Protein 1COZ (pdb70)

Foldseek 3Di:
DAEEEEEEACFVPDVQNVVQLVVRLVVGPAYEYAHEAQQQCVVVVNHGPDHPVVSLVVQVPRPSHHYYHYDYDDPCVLVVCVVVVHAEYEYACVCPPVVCVCVVRHHYYHHHTDPDDDDVVVVVVD/DAEEEEEEACFVPDVQNVVQLVVRLVVGPAYEYAHEAQQQCVVVVHHGPDHPVVSLVVQVVRPSHHYYHYDYDDPCVLVCCVVVVHAEYEYACVCPPVPVVCVVRHHYYHHHTDPDDDDVVVVVVD

Solvent-accessible surface area: 12588 Å² total; per-residue (Å²): 153,85,29,0,0,2,15,23,33,15,8,5,10,8,47,10,31,2,78,26,0,60,41,0,44,135,52,21,94,55,0,0,0,0,0,0,14,59,123,3,4,135,131,64,165,114,166,6,37,6,46,31,112,47,4,52,58,8,1,74,8,0,96,56,3,62,57,11,18,48,9,125,65,133,160,29,7,83,96,14,7,96,90,40,109,7,55,2,0,0,10,13,64,84,72,116,39,122,11,53,115,0,115,121,58,16,94,19,44,34,22,76,133,34,159,52,16,28,27,71,76,0,59,144,104,58,154,87,28,0,0,2,15,24,31,15,9,5,10,8,46,10,30,1,78,27,0,59,42,0,43,139,53,20,90,55,0,0,0,0,0,0,14,63,124,1,3,132,129,64,166,112,167,7,37,8,45,30,112,47,2,51,57,8,1,76,10,0,94,55,3,60,58,11,18,49,9,124,65,139,157,29,8,84,97,13,6,94,88,38,109,7,58,2,0,0,11,14,62,89,75,120,36,125,13,58,112,0,113,122,55,16,95,18,44,38,22,79,136,36,159,51,14,28,28,72,75,0,60,143,103,58

Secondary structure (DSSP, 8-state):
--EEEEEE---S--HHHHHHHHHHHTTSSEEEEEEE-HHHHHHHT---SS-HHHHHHHHTTBTT--EEEEE--STTHHHHHHHTT-SEEEEEGGGTTTTGGGTTTSEEEEEPPPTT--HHHHHHT-/--EEEEEE---S--HHHHHHHHHHHTTSSEEEEEEE-HHHHHHTT---SS-HHHH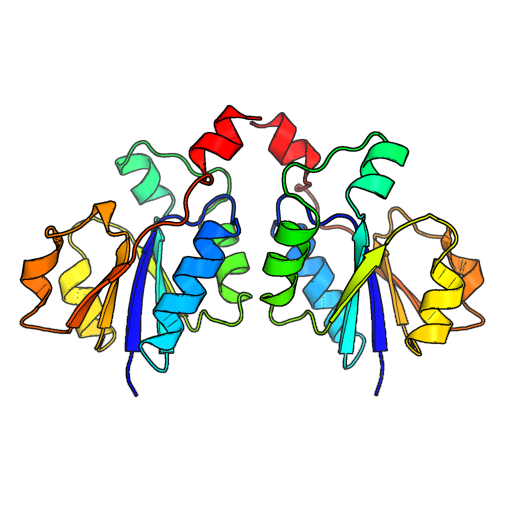HHHHTTBTT--EEEEE--STTHHHHHHHTT-SEEEEEGGGTTTTGGGTTTSEEEEEPPPTT--HHHHHHT-

B-factor: mean 25.03, std 13.38, range [3.7, 84.48]

Structure (mmCIF, N/CA/C/O backbone):
data_1COZ
#
_entry.id   1COZ
#
_cell.length_a   44.500
_cell.length_b   61.400
_cell.length_c   56.400
_cell.angle_alpha   90.00
_cell.angle_beta   113.10
_cell.angle_gamma   90.00
#
_symmetry.space_group_name_H-M   'P 1 21 1'
#
loop_
_entity.id
_entity.type
_entity.pdbx_description
1 polymer 'PROTEIN (GLYCEROL-3-PHOSPHATE CYTIDYLYLTRANSFERASE)'
2 non-polymer "CYTIDINE-5'-TRIPHOSPHATE"
3 water water
#
loop_
_atom_site.group_PDB
_atom_site.id
_atom_site.type_symbol
_atom_site.label_atom_id
_atom_site.label_alt_id
_atom_site.label_comp_id
_atom_site.label_asym_id
_atom_site.label_entity_id
_atom_site.label_seq_id
_atom_site.pdbx_PDB_ins_code
_atom_site.Cartn_x
_atom_site.Cartn_y
_atom_site.Cartn_z
_atom_site.occupancy
_atom_site.B_iso_or_equiv
_atom_site.auth_seq_id
_atom_site.auth_comp_id
_atom_site.auth_asym_id
_atom_site.auth_atom_id
_atom_site.pdbx_PDB_model_num
ATOM 1 N N . MET A 1 1 ? 45.197 20.477 -9.719 1.00 28.92 1 MET A N 1
ATOM 2 C CA . MET A 1 1 ? 44.030 20.637 -10.623 1.00 29.72 1 MET A CA 1
ATOM 3 C C . MET A 1 1 ? 42.772 21.038 -9.840 1.00 27.28 1 MET A C 1
ATOM 4 O O . MET A 1 1 ? 42.332 20.324 -8.950 1.00 25.51 1 MET A O 1
ATOM 9 N N . LYS A 1 2 ? 42.185 22.171 -10.207 1.00 21.25 2 LYS A N 1
ATOM 10 C CA . LYS A 1 2 ? 40.985 22.673 -9.550 1.00 16.73 2 LYS A CA 1
ATOM 11 C C . LYS A 1 2 ? 39.713 22.087 -10.214 1.00 19.36 2 LYS A C 1
ATOM 12 O O . LYS A 1 2 ? 39.345 22.468 -11.330 1.00 17.00 2 LYS A O 1
ATOM 18 N N . LYS A 1 3 ? 39.088 21.123 -9.536 1.00 15.47 3 LYS A N 1
ATOM 19 C CA . LYS A 1 3 ? 37.896 20.480 -10.042 1.00 12.35 3 LYS A CA 1
ATOM 20 C C . LYS A 1 3 ? 36.597 21.152 -9.614 1.00 16.32 3 LYS A C 1
ATOM 21 O O . LYS A 1 3 ? 36.446 21.595 -8.477 1.00 16.87 3 LYS A O 1
ATOM 27 N N . VAL A 1 4 ? 35.669 21.247 -10.557 1.00 17.24 4 VAL A N 1
ATOM 28 C CA . VAL A 1 4 ? 34.370 21.887 -10.347 1.00 14.52 4 VAL A CA 1
ATOM 29 C C . VAL A 1 4 ? 33.253 20.873 -10.579 1.00 13.67 4 VAL A C 1
ATOM 30 O O . VAL A 1 4 ? 33.412 19.959 -11.374 1.00 18.27 4 VAL A O 1
ATOM 34 N N . ILE A 1 5 ? 32.147 20.990 -9.855 1.00 15.93 5 ILE A N 1
ATOM 35 C CA . ILE A 1 5 ? 31.009 20.078 -10.074 1.00 13.99 5 ILE A CA 1
ATOM 36 C C . ILE A 1 5 ? 29.731 20.908 -10.088 1.00 12.42 5 ILE A C 1
ATOM 37 O O . ILE A 1 5 ? 29.694 22.002 -9.515 1.00 12.83 5 ILE A O 1
ATOM 42 N N . THR A 1 6 ? 28.725 20.426 -10.813 1.00 13.43 6 THR A N 1
ATOM 43 C CA . THR A 1 6 ? 27.432 21.093 -10.897 1.00 10.02 6 THR A CA 1
ATOM 44 C C . THR A 1 6 ? 26.404 19.992 -11.188 1.00 12.48 6 THR A C 1
ATOM 45 O O . THR A 1 6 ? 26.767 18.905 -11.661 1.00 10.32 6 THR A O 1
ATOM 49 N N . TYR A 1 7 ? 25.164 20.204 -10.747 1.00 11.09 7 TYR A N 1
ATOM 50 C CA . TYR A 1 7 ? 24.103 19.219 -10.926 1.00 12.71 7 TYR A CA 1
ATOM 51 C C . TYR A 1 7 ? 22.923 19.778 -11.704 1.00 7.36 7 TYR A C 1
ATOM 52 O O . TYR A 1 7 ? 22.597 20.953 -11.591 1.00 11.15 7 TYR A O 1
ATOM 61 N N . GLY 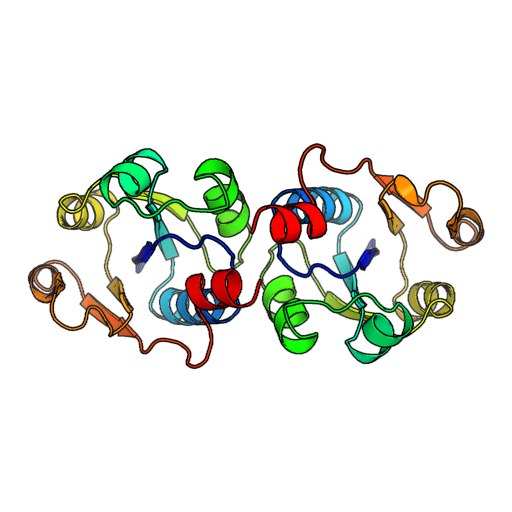A 1 8 ? 22.255 18.915 -12.455 1.00 10.96 8 GLY A N 1
ATOM 62 C CA . GLY A 1 8 ? 21.115 19.364 -13.226 1.00 12.11 8 GLY A CA 1
ATOM 63 C C . GLY A 1 8 ? 20.544 18.266 -14.086 1.00 12.11 8 GLY A C 1
ATOM 64 O O . GLY A 1 8 ? 21.022 17.139 -14.071 1.00 11.11 8 GLY A O 1
ATOM 65 N N . THR A 1 9 ? 19.534 18.608 -14.873 1.00 16.77 9 THR A N 1
ATOM 66 C CA . THR A 1 9 ? 18.895 17.628 -15.759 1.00 14.61 9 THR A CA 1
ATOM 67 C C . THR A 1 9 ? 19.387 17.791 -17.196 1.00 8.11 9 THR A C 1
ATOM 68 O O . THR A 1 9 ? 19.640 16.805 -17.878 1.00 10.61 9 THR A O 1
ATOM 72 N N . PHE A 1 10 ? 19.534 19.042 -17.624 1.00 7.30 10 PHE A N 1
ATOM 73 C CA . PHE A 1 10 ? 20.015 19.363 -18.967 1.00 18.14 10 PHE A CA 1
ATOM 74 C C . PHE A 1 10 ? 19.250 18.559 -20.014 1.00 18.62 10 PHE A C 1
ATOM 75 O O . PHE A 1 10 ? 19.832 17.847 -20.813 1.00 19.85 10 PHE A O 1
ATOM 83 N N . ASP A 1 11 ? 17.933 18.675 -19.995 1.00 18.35 11 ASP A N 1
ATOM 84 C CA . ASP A 1 11 ? 17.093 17.927 -20.926 1.00 21.52 11 ASP A CA 1
ATOM 85 C C . ASP A 1 11 ? 17.021 18.453 -22.367 1.00 21.92 11 ASP A C 1
ATOM 86 O O . ASP A 1 11 ? 17.296 17.713 -23.295 1.00 30.91 11 ASP A O 1
ATOM 91 N N . LEU A 1 12 ? 16.498 19.653 -22.570 1.00 21.74 12 LEU A N 1
ATOM 92 C CA . LEU A 1 12 ? 16.431 20.200 -23.919 1.00 24.86 12 LEU A CA 1
ATOM 93 C C . LEU A 1 12 ? 17.466 21.315 -23.885 1.00 24.75 12 LEU A C 1
ATOM 94 O O . LEU A 1 12 ? 17.151 22.459 -23.568 1.00 24.62 12 LEU A O 1
ATOM 99 N N . LEU A 1 13 ? 18.718 20.932 -24.126 1.00 27.50 13 LEU A N 1
ATOM 100 C CA . LEU A 1 13 ? 19.870 21.835 -24.084 1.00 29.66 13 LEU A CA 1
ATOM 101 C C . LEU A 1 13 ? 19.626 23.174 -24.771 1.00 29.79 13 LEU A C 1
ATOM 102 O O . LEU A 1 13 ? 19.267 23.239 -25.944 1.00 34.98 13 LEU A O 1
ATOM 107 N N . HIS A 1 14 ? 19.764 24.249 -24.003 1.00 26.22 14 HIS A N 1
ATOM 108 C CA . HIS A 1 14 ? 19.556 25.600 -24.519 1.00 21.99 14 HIS A CA 1
ATOM 109 C C . HIS A 1 14 ? 20.709 26.511 -24.098 1.00 18.75 14 HIS A C 1
ATOM 110 O O . HIS A 1 14 ? 21.566 26.107 -23.329 1.00 19.75 14 HIS A O 1
ATOM 117 N N . TRP A 1 15 ? 20.714 27.738 -24.598 1.00 20.84 15 TRP A N 1
ATOM 118 C CA . TRP A 1 15 ? 21.752 28.716 -24.295 1.00 26.43 15 TRP A CA 1
ATOM 119 C C . TRP A 1 15 ? 21.922 29.066 -22.809 1.00 27.04 15 TRP A C 1
ATOM 120 O O . TRP A 1 15 ? 22.984 29.556 -22.417 1.00 26.79 15 TRP A O 1
ATOM 131 N N . GLY A 1 16 ? 20.878 28.872 -21.999 1.00 24.59 16 GLY A N 1
ATOM 132 C CA . GLY A 1 16 ? 20.998 29.149 -20.573 1.00 15.20 16 GLY A CA 1
ATOM 133 C C . GLY A 1 16 ? 21.901 28.088 -19.959 1.00 15.28 16 GLY A C 1
ATOM 134 O O . GLY A 1 16 ? 22.717 28.373 -19.094 1.00 16.53 16 GLY A O 1
ATOM 135 N N . HIS A 1 17 ? 21.715 26.839 -20.376 1.00 14.02 17 HIS A N 1
ATOM 136 C CA . HIS A 1 17 ? 22.536 25.741 -19.898 1.00 14.40 17 HIS A CA 1
ATOM 137 C C . HIS A 1 17 ? 23.986 25.986 -20.300 1.00 18.94 17 HIS A C 1
ATOM 138 O O . HIS A 1 17 ? 24.884 25.707 -19.521 1.00 17.95 17 HIS A O 1
ATOM 145 N N . ILE A 1 18 ? 24.199 26.444 -21.542 1.00 19.34 18 ILE A N 1
ATOM 146 C CA . ILE A 1 18 ? 25.540 26.699 -22.092 1.00 19.57 18 ILE A CA 1
ATOM 147 C C . ILE A 1 18 ? 26.290 27.760 -21.301 1.00 19.97 18 ILE A C 1
ATOM 148 O O . ILE A 1 18 ? 27.465 27.582 -20.970 1.00 17.29 18 ILE A O 1
ATOM 153 N N . LYS A 1 19 ? 25.600 28.850 -20.990 1.00 16.37 19 LYS A N 1
ATOM 154 C CA . LYS A 1 19 ? 26.189 29.932 -20.214 1.00 20.95 19 LYS A CA 1
ATOM 155 C C . LYS A 1 19 ? 26.543 29.498 -18.791 1.00 20.26 19 LYS A C 1
ATOM 156 O O . LYS A 1 19 ? 27.482 30.029 -18.186 1.00 20.52 19 LYS A O 1
ATOM 162 N N . LEU A 1 20 ? 25.774 28.561 -18.248 1.00 19.57 20 LEU A N 1
ATOM 163 C CA . LEU A 1 20 ? 26.040 28.065 -16.915 1.00 16.51 20 LEU A CA 1
ATOM 164 C C . LEU A 1 20 ? 27.318 27.250 -17.004 1.00 13.86 20 LEU A C 1
ATOM 165 O O . LEU A 1 20 ? 28.228 27.452 -16.204 1.00 17.54 20 LEU A O 1
ATOM 170 N N . LEU A 1 21 ? 27.370 26.327 -17.968 1.00 10.31 21 LEU A N 1
ATOM 171 C CA . LEU A 1 21 ? 28.543 25.469 -18.163 1.00 17.10 21 LEU A CA 1
ATOM 172 C C . LEU A 1 21 ? 29.813 26.266 -18.458 1.00 16.19 21 LEU A C 1
ATOM 173 O O . LEU A 1 21 ? 30.914 25.873 -18.066 1.00 18.18 21 LEU A O 1
ATOM 178 N N . GLU A 1 22 ? 29.650 27.361 -19.182 1.00 13.96 22 GLU A N 1
ATOM 179 C CA . GLU A 1 22 ? 30.759 28.217 -19.522 1.00 18.07 22 GLU A CA 1
ATOM 180 C C . GLU A 1 22 ? 31.324 28.860 -18.249 1.00 22.23 22 GLU A C 1
ATOM 181 O O . GLU A 1 22 ? 32.527 28.816 -17.989 1.00 20.38 22 GLU A O 1
ATOM 187 N N . ARG A 1 23 ? 30.447 29.467 -17.464 1.00 17.26 23 ARG A N 1
ATOM 188 C CA . ARG A 1 23 ? 30.868 30.110 -16.238 1.00 18.01 23 ARG A CA 1
ATOM 189 C C . ARG A 1 23 ? 31.381 29.134 -15.187 1.00 17.02 23 ARG A C 1
ATOM 190 O O . ARG A 1 23 ? 32.303 29.448 -14.444 1.00 21.54 23 ARG A O 1
ATOM 198 N N . ALA A 1 24 ? 30.784 27.952 -15.106 1.00 15.52 24 ALA A N 1
ATOM 199 C CA . ALA A 1 24 ? 31.252 26.960 -14.135 1.00 16.35 24 ALA A CA 1
ATOM 200 C C . ALA A 1 24 ? 32.685 26.520 -14.472 1.00 21.57 24 ALA A C 1
ATOM 201 O O . ALA A 1 24 ? 33.543 26.407 -13.585 1.00 17.21 24 ALA A O 1
ATOM 203 N N . LYS A 1 25 ? 32.920 26.222 -15.747 1.00 19.94 25 LYS A N 1
ATOM 204 C CA . LYS A 1 25 ? 34.231 25.792 -16.185 1.00 19.23 25 LYS A CA 1
ATOM 205 C C . LYS A 1 25 ? 35.283 26.845 -15.890 1.00 22.51 25 LYS A C 1
ATOM 206 O O . LYS A 1 25 ? 36.372 26.499 -15.454 1.00 26.15 25 LYS A O 1
ATOM 212 N N . GLN A 1 26 ? 34.955 28.122 -16.052 1.00 22.34 26 GLN A N 1
ATOM 213 C CA . GLN A 1 26 ? 35.946 29.159 -15.796 1.00 26.70 26 GLN A CA 1
ATOM 214 C C . GLN A 1 26 ? 36.331 29.331 -14.329 1.00 24.93 26 GLN A C 1
ATOM 215 O O . GLN A 1 26 ? 37.178 30.154 -13.996 1.00 23.51 26 GLN A O 1
ATOM 221 N N . LEU A 1 27 ? 35.743 28.524 -13.456 1.00 22.73 27 LEU A N 1
ATOM 222 C CA . LEU A 1 27 ? 36.051 28.575 -12.031 1.00 20.56 27 LEU A CA 1
ATOM 223 C C . LEU A 1 27 ? 37.085 27.494 -11.665 1.00 19.48 27 LEU A C 1
ATOM 224 O O . LEU A 1 27 ? 37.513 27.387 -10.513 1.00 23.61 27 LEU A O 1
ATOM 229 N N . GLY A 1 28 ? 37.487 26.692 -12.644 1.00 17.81 28 GLY A N 1
ATOM 230 C CA . GLY A 1 28 ? 38.456 25.645 -12.381 1.00 16.03 28 GLY A CA 1
ATOM 231 C C . GLY A 1 28 ? 39.171 25.174 -13.634 1.00 14.80 28 GLY A C 1
ATOM 232 O O . GLY A 1 28 ? 39.229 25.882 -14.640 1.00 18.49 28 GLY A O 1
ATOM 233 N N . ASP A 1 29 ? 39.712 23.967 -13.573 1.00 15.75 29 ASP A N 1
ATOM 234 C CA . ASP A 1 29 ? 40.442 23.389 -14.692 1.00 18.44 29 ASP A CA 1
ATOM 235 C C . ASP A 1 29 ? 39.724 22.197 -15.259 1.00 17.97 29 ASP A C 1
ATOM 236 O O . ASP A 1 29 ? 40.014 21.752 -16.367 1.00 18.71 29 ASP A O 1
ATOM 241 N N . TYR A 1 30 ? 38.790 21.668 -14.491 1.00 15.86 30 TYR A N 1
ATOM 242 C CA . TYR A 1 30 ? 38.096 20.475 -14.899 1.00 15.39 30 TYR A CA 1
ATOM 243 C C . TYR A 1 30 ? 36.654 20.547 -14.367 1.00 18.83 30 TYR A C 1
ATOM 244 O O . TYR A 1 30 ? 36.451 20.802 -13.187 1.00 18.07 30 TYR A O 1
ATOM 253 N N . LEU A 1 31 ? 35.674 20.333 -15.247 1.00 15.14 31 LEU A N 1
ATOM 254 C CA . LEU A 1 31 ? 34.250 20.390 -14.893 1.00 12.16 31 LEU A CA 1
ATOM 255 C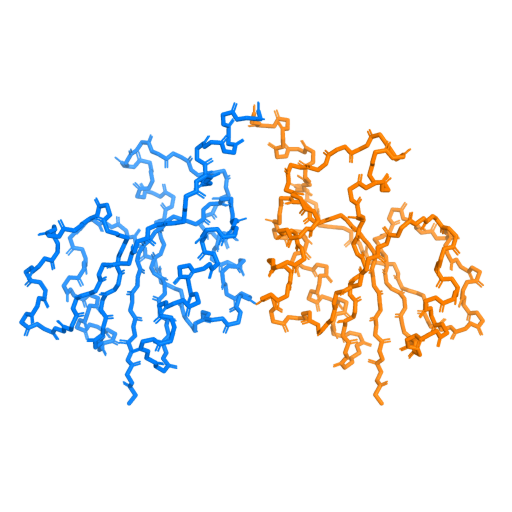 C . LEU A 1 31 ? 33.544 19.045 -15.006 1.00 11.94 31 LEU A C 1
ATOM 256 O O . LEU A 1 31 ? 33.572 18.407 -16.056 1.00 12.72 31 LEU A O 1
ATOM 261 N N . VAL A 1 32 ? 32.967 18.595 -13.896 1.00 9.22 32 VAL A N 1
ATOM 262 C CA . VAL A 1 32 ? 32.218 17.348 -13.833 1.00 9.61 32 VAL A CA 1
ATOM 263 C C . VAL A 1 32 ? 30.748 17.764 -13.718 1.00 13.28 32 VAL A C 1
ATOM 264 O O . VAL A 1 32 ? 30.423 18.672 -12.951 1.00 10.84 32 VAL A O 1
ATOM 268 N N . VAL A 1 33 ? 29.880 17.168 -14.538 1.00 15.43 33 VAL A N 1
ATOM 269 C CA . VAL A 1 33 ? 28.450 17.473 -14.493 1.00 13.12 33 VAL A CA 1
ATOM 270 C C . VAL A 1 33 ? 27.697 16.225 -14.072 1.00 10.72 33 VAL A C 1
ATOM 271 O O . VAL A 1 33 ? 27.822 15.173 -14.692 1.00 11.65 33 VAL A O 1
ATOM 275 N N . ALA A 1 34 ? 26.990 16.316 -12.957 1.00 13.51 34 ALA A N 1
ATOM 276 C CA . ALA A 1 34 ? 26.209 15.187 -12.481 1.00 12.87 34 ALA A CA 1
ATOM 277 C C . ALA A 1 34 ? 24.772 15.426 -12.979 1.00 10.80 34 ALA A C 1
ATOM 278 O O . ALA A 1 34 ? 24.191 16.467 -12.717 1.00 10.25 34 ALA A O 1
ATOM 280 N N . ILE A 1 35 ? 24.243 14.516 -13.791 1.00 14.69 35 ILE A N 1
ATOM 281 C CA . ILE A 1 35 ? 22.885 14.691 -14.308 1.00 15.72 35 ILE A CA 1
ATOM 282 C C . ILE A 1 35 ? 21.901 13.623 -13.820 1.00 14.54 35 ILE A C 1
ATOM 283 O O . ILE A 1 35 ? 22.237 12.444 -13.699 1.00 12.03 35 ILE A O 1
ATOM 288 N N . SER A 1 36 ? 20.674 14.049 -13.545 1.00 18.00 36 SER A N 1
ATOM 289 C CA . SER A 1 36 ? 19.626 13.145 -13.073 1.00 15.08 36 SER A CA 1
ATOM 290 C C . SER A 1 36 ? 19.414 11.957 -13.981 1.00 11.03 36 SER A C 1
ATOM 291 O O . SER A 1 36 ? 19.285 12.101 -15.201 1.00 13.28 36 SER A O 1
ATOM 294 N N . THR A 1 37 ? 19.403 10.779 -13.373 1.00 11.78 37 THR A N 1
ATOM 295 C CA . THR A 1 37 ? 19.144 9.550 -14.083 1.00 11.95 37 THR A CA 1
ATOM 296 C C . THR A 1 37 ? 17.627 9.519 -14.326 1.00 17.54 37 THR A C 1
ATOM 297 O O . THR A 1 37 ? 16.876 10.316 -13.764 1.00 13.55 37 THR A O 1
ATOM 301 N N . ASP A 1 38 ? 17.175 8.624 -15.190 1.00 21.16 38 ASP A N 1
ATOM 302 C CA . ASP A 1 38 ? 15.747 8.541 -15.445 1.00 23.44 38 ASP A CA 1
ATOM 303 C C . ASP A 1 38 ? 15.010 8.021 -14.208 1.00 20.49 38 ASP A C 1
ATOM 304 O O . ASP A 1 38 ? 13.875 8.404 -13.966 1.00 31.42 38 ASP A O 1
ATOM 309 N N . GLU A 1 39 ? 15.656 7.163 -13.421 1.00 18.76 39 GLU A N 1
ATOM 310 C CA . GLU A 1 39 ? 15.045 6.629 -12.201 1.00 15.58 39 GLU A CA 1
ATOM 311 C C . GLU A 1 39 ? 14.827 7.737 -11.184 1.00 15.04 39 GLU A C 1
ATOM 312 O O . GLU A 1 39 ? 13.786 7.809 -10.548 1.00 15.95 39 GLU A O 1
ATOM 318 N N . PHE A 1 40 ? 15.811 8.619 -11.056 1.00 15.93 40 PHE A N 1
ATOM 319 C CA . PHE A 1 40 ? 15.727 9.713 -10.111 1.00 13.29 40 PHE A CA 1
ATOM 320 C C . PHE A 1 40 ? 14.641 10.647 -10.582 1.00 16.84 40 PHE A C 1
ATOM 321 O O . PHE A 1 40 ? 13.890 11.186 -9.778 1.00 14.40 40 PHE A O 1
ATOM 329 N N . ASN A 1 41 ? 14.585 10.876 -11.886 1.00 16.92 41 ASN A N 1
ATOM 330 C CA . ASN A 1 41 ? 13.531 11.727 -12.458 1.00 20.44 41 ASN A CA 1
ATOM 331 C C . ASN A 1 41 ? 12.133 11.149 -12.170 1.00 16.62 41 ASN A C 1
ATOM 332 O O . ASN A 1 41 ? 11.175 11.887 -11.956 1.00 22.54 41 ASN A O 1
ATOM 337 N N . LEU A 1 42 ? 11.996 9.835 -12.228 1.00 17.27 42 LEU A N 1
ATOM 338 C CA . LEU A 1 42 ? 10.698 9.240 -11.938 1.00 23.86 42 LEU A CA 1
ATOM 339 C C . LEU A 1 42 ? 10.376 9.568 -10.479 1.00 26.81 42 LEU A C 1
ATOM 340 O O . LEU A 1 42 ? 9.237 9.907 -10.154 1.00 25.05 42 LEU A O 1
ATOM 345 N N . GLN A 1 43 ? 11.381 9.437 -9.608 1.00 26.87 43 GLN A N 1
ATOM 346 C CA . GLN A 1 43 ? 11.228 9.732 -8.186 1.00 26.85 43 GLN A CA 1
ATOM 347 C C . GLN A 1 43 ? 10.863 11.187 -7.951 1.00 25.37 43 GLN A C 1
ATOM 348 O O . GLN A 1 43 ? 10.127 11.492 -7.026 1.00 26.43 43 GLN A O 1
ATOM 354 N N . LYS A 1 44 ? 11.368 12.079 -8.794 1.00 19.16 44 LYS A N 1
ATOM 355 C CA . LYS A 1 44 ? 11.054 13.495 -8.671 1.00 19.18 44 LYS A CA 1
ATOM 356 C C . LYS A 1 44 ? 9.766 13.847 -9.439 1.00 18.52 44 LYS A C 1
ATOM 357 O O . LYS A 1 44 ? 9.301 14.977 -9.360 1.00 18.74 44 LYS A O 1
ATOM 363 N N . GLN A 1 45 ? 9.192 12.867 -10.148 1.00 24.92 45 GLN A N 1
ATOM 364 C CA . GLN A 1 45 ? 7.987 13.050 -10.971 1.00 27.73 45 GLN A CA 1
ATOM 365 C C . GLN A 1 45 ? 8.164 14.172 -11.997 1.00 31.29 45 GLN A C 1
ATOM 366 O O . GLN A 1 45 ? 7.209 14.831 -12.413 1.00 32.23 45 GLN A O 1
ATOM 372 N N . LYS A 1 46 ? 9.402 14.267 -12.483 1.00 34.07 46 LYS A N 1
ATOM 373 C CA . LYS A 1 46 ? 9.848 15.267 -13.448 1.00 37.36 46 LYS A CA 1
ATOM 374 C C . LYS A 1 46 ? 10.488 14.490 -14.576 1.00 35.90 46 LYS A C 1
ATOM 375 O O . LYS A 1 46 ? 11.695 14.254 -14.571 1.00 39.61 46 LYS A O 1
ATOM 381 N N . LYS A 1 47 ? 9.671 14.100 -15.537 1.00 34.06 47 LYS A N 1
ATOM 382 C CA . LYS A 1 47 ? 10.133 13.327 -16.671 1.00 40.96 47 LYS A CA 1
ATOM 383 C C . LYS A 1 47 ? 10.825 14.181 -17.746 1.00 36.52 47 LYS A C 1
ATOM 384 O O . LYS A 1 47 ? 10.301 15.202 -18.191 1.00 38.31 47 LYS A O 1
ATOM 390 N N . ALA A 1 48 ? 12.016 13.739 -18.149 1.00 34.13 48 ALA A N 1
ATOM 391 C CA . ALA A 1 48 ? 12.825 14.416 -19.163 1.00 29.57 48 ALA A CA 1
ATOM 392 C C . ALA A 1 48 ? 12.464 13.917 -20.543 1.00 24.00 48 ALA A C 1
ATOM 393 O O . ALA A 1 48 ? 12.200 12.733 -20.729 1.00 25.71 48 ALA A O 1
ATOM 395 N N . TYR A 1 49 ? 12.477 14.805 -21.525 1.00 24.37 49 TYR A N 1
ATOM 396 C CA . 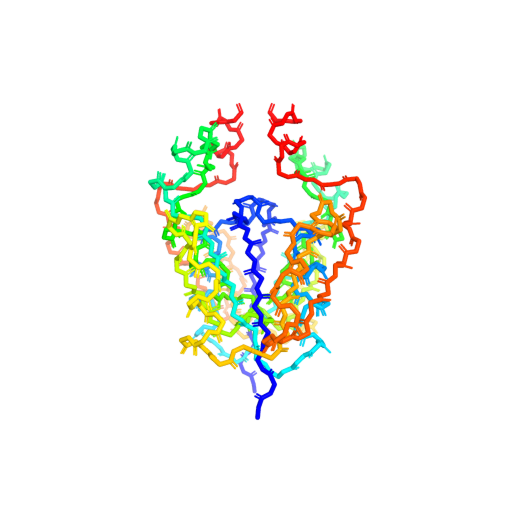TYR A 1 49 ? 12.160 14.362 -22.863 1.00 25.68 49 TYR A CA 1
ATOM 397 C C . TYR A 1 49 ? 13.237 13.375 -23.317 1.00 24.59 49 TYR A C 1
ATOM 398 O O . TYR A 1 49 ? 12.909 12.269 -23.738 1.00 21.79 49 TYR A O 1
ATOM 407 N N . HIS A 1 50 ? 14.514 13.749 -23.177 1.00 23.44 50 HIS A N 1
ATOM 408 C CA . HIS A 1 50 ? 15.620 12.868 -23.583 1.00 18.11 50 HIS A CA 1
ATOM 409 C C . HIS A 1 50 ? 16.061 11.970 -22.455 1.00 15.99 50 HIS A C 1
ATOM 410 O O . HIS A 1 50 ? 16.076 12.377 -21.298 1.00 20.11 50 HIS A O 1
ATOM 417 N N . SER A 1 51 ? 16.434 10.748 -22.797 1.00 13.95 51 SER A N 1
ATOM 418 C CA . SER A 1 51 ? 16.892 9.782 -21.817 1.00 16.49 51 SER A CA 1
ATOM 419 C C . SER A 1 51 ? 18.227 10.197 -21.204 1.00 16.07 51 SER A C 1
ATOM 420 O O . SER A 1 51 ? 18.892 11.117 -21.679 1.00 16.13 51 SER A O 1
ATOM 423 N N . TYR A 1 52 ? 18.577 9.547 -20.104 1.00 16.26 52 TYR A N 1
ATOM 424 C CA . TYR A 1 52 ? 19.829 9.818 -19.426 1.00 17.53 52 TYR A CA 1
ATOM 425 C C . TYR A 1 52 ? 20.982 9.562 -20.385 1.00 15.62 52 TYR A C 1
ATOM 426 O O . TYR A 1 52 ? 21.905 10.368 -20.461 1.00 18.05 52 TYR A O 1
ATOM 435 N N . GLU A 1 53 ? 20.926 8.449 -21.112 1.00 15.12 53 GLU A N 1
ATOM 436 C CA . GLU A 1 53 ? 21.979 8.123 -22.059 1.00 20.68 53 GLU A CA 1
ATOM 437 C C . GLU A 1 53 ? 22.157 9.174 -23.142 1.00 20.90 53 GLU A C 1
ATOM 438 O O . GLU A 1 53 ? 23.283 9.486 -23.527 1.00 22.73 53 GLU A O 1
ATOM 444 N N . HIS A 1 54 ? 21.063 9.738 -23.633 1.00 17.01 54 HIS A N 1
ATOM 445 C CA . HIS A 1 54 ? 21.185 10.755 -24.648 1.00 13.65 54 HIS A CA 1
ATOM 446 C C . HIS A 1 54 ? 21.543 12.114 -24.129 1.00 17.71 54 HIS A C 1
ATOM 447 O O . HIS A 1 54 ? 22.180 12.875 -24.842 1.00 20.36 54 HIS A O 1
ATOM 454 N N . ARG A 1 55 ? 21.137 12.425 -22.901 1.00 14.72 55 ARG A N 1
ATOM 455 C CA . ARG A 1 55 ? 21.477 13.706 -22.277 1.00 13.89 55 ARG A CA 1
ATOM 456 C C . ARG A 1 55 ? 22.986 13.742 -21.950 1.00 13.99 55 ARG A C 1
ATOM 457 O O . ARG A 1 55 ? 23.637 14.768 -22.087 1.00 14.68 55 ARG A O 1
ATOM 465 N N . LYS A 1 56 ? 23.519 12.605 -21.516 1.00 10.89 56 LYS A N 1
ATOM 466 C CA . LYS A 1 56 ? 24.926 12.453 -21.175 1.00 13.06 56 LYS A CA 1
ATOM 467 C C . LYS A 1 56 ? 25.773 12.554 -22.453 1.00 15.88 56 LYS A C 1
ATOM 468 O O . LYS A 1 56 ? 26.790 13.244 -22.490 1.00 19.41 56 LYS A O 1
ATOM 474 N N . LEU A 1 57 ? 25.357 11.811 -23.472 1.00 17.32 57 LEU A N 1
ATOM 475 C CA . LEU A 1 57 ? 26.002 11.779 -24.773 1.00 19.52 57 LEU A CA 1
ATOM 476 C C . LEU A 1 57 ? 26.169 13.195 -25.326 1.00 19.94 57 LEU A C 1
ATOM 477 O O . LEU A 1 57 ? 27.235 13.557 -25.815 1.00 19.15 57 LEU A O 1
ATOM 482 N N . ILE A 1 58 ? 25.101 13.980 -25.293 1.00 13.63 58 ILE A N 1
ATOM 483 C CA . ILE A 1 58 ? 25.153 15.344 -25.791 1.00 12.30 58 ILE A CA 1
ATOM 484 C C . ILE A 1 58 ? 26.010 16.222 -24.895 1.00 14.66 58 ILE A C 1
ATOM 485 O O . ILE A 1 58 ? 26.746 17.074 -25.388 1.00 15.26 58 ILE A O 1
ATOM 490 N N . LEU A 1 59 ? 25.935 16.028 -23.585 1.00 13.99 59 LEU A N 1
ATOM 491 C CA . LEU A 1 59 ? 26.745 16.861 -22.681 1.00 18.97 59 LEU A CA 1
ATOM 492 C C . LEU A 1 59 ? 28.251 16.609 -22.850 1.00 18.19 59 LEU A C 1
ATOM 493 O O . LEU A 1 59 ? 29.077 17.512 -22.692 1.00 16.00 59 LEU A O 1
ATOM 498 N N . GLU A 1 60 ? 28.599 15.372 -23.162 1.00 17.60 60 GLU A N 1
ATOM 499 C CA . GLU A 1 60 ? 29.987 15.024 -23.352 1.00 19.21 60 GLU A CA 1
ATOM 500 C C . GLU A 1 60 ? 30.632 15.660 -24.576 1.00 22.65 60 GLU A C 1
ATOM 501 O O . GLU A 1 60 ? 31.851 15.624 -24.694 1.00 24.75 60 GLU A O 1
ATOM 507 N N . THR A 1 61 ? 29.837 16.235 -25.481 1.00 19.63 61 THR A N 1
ATOM 508 C CA . THR A 1 61 ? 30.387 16.876 -26.679 1.00 15.91 61 THR A CA 1
ATOM 509 C C . THR A 1 61 ? 30.579 18.380 -26.495 1.00 15.82 61 THR A C 1
ATOM 510 O O . THR A 1 61 ? 31.179 19.035 -27.354 1.00 17.54 61 THR A O 1
ATOM 514 N N . ILE A 1 62 ? 30.077 18.935 -25.389 1.00 10.33 62 ILE A N 1
ATOM 515 C CA . ILE A 1 62 ? 30.235 20.366 -25.123 1.00 11.15 62 ILE A CA 1
ATOM 516 C C . ILE A 1 62 ? 31.684 20.553 -24.684 1.00 13.41 62 ILE A C 1
ATOM 517 O O . ILE A 1 62 ? 32.171 19.837 -23.816 1.00 15.06 62 ILE A O 1
ATOM 522 N N . ARG A 1 63 ? 32.355 21.529 -25.268 1.00 13.90 63 ARG A N 1
ATOM 523 C CA . ARG A 1 63 ? 33.753 21.798 -24.962 1.00 20.84 63 ARG A CA 1
ATOM 524 C C . ARG A 1 63 ? 34.088 21.972 -23.496 1.00 20.48 63 ARG A C 1
ATOM 525 O O . ARG A 1 63 ? 35.170 21.591 -23.067 1.00 22.24 63 ARG A O 1
ATOM 533 N N . TYR A 1 64 ? 33.176 22.594 -22.753 1.00 17.73 64 TYR A N 1
ATOM 534 C CA . TYR A 1 64 ? 33.366 22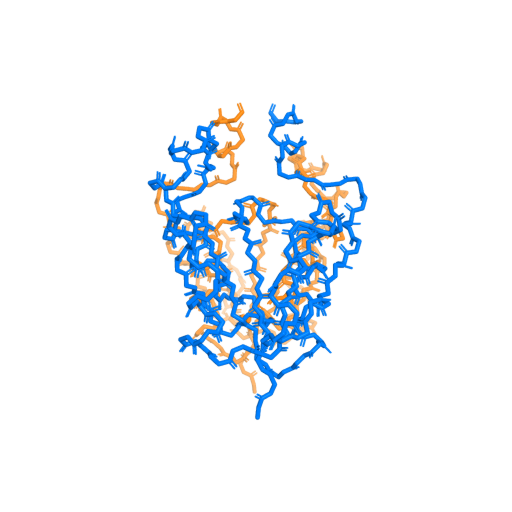.877 -21.333 1.00 19.11 64 TYR A CA 1
ATOM 535 C C . TYR A 1 64 ? 33.281 21.681 -20.387 1.00 16.77 64 TYR A C 1
ATOM 536 O O . TYR A 1 64 ? 33.750 21.732 -19.249 1.00 22.39 64 TYR A O 1
ATOM 545 N N . VAL A 1 65 ? 32.627 20.626 -20.830 1.00 15.67 65 VAL A N 1
ATOM 546 C CA . VAL A 1 65 ? 32.416 19.494 -19.967 1.00 13.08 65 VAL A CA 1
ATOM 547 C C . VAL A 1 65 ? 33.513 18.457 -20.041 1.00 18.22 65 VAL A C 1
ATOM 548 O O . VAL A 1 65 ? 33.810 17.932 -21.107 1.00 21.25 65 VAL A O 1
ATOM 552 N N . ASP A 1 66 ? 34.085 18.129 -18.889 1.00 15.15 66 ASP A N 1
ATOM 553 C CA . ASP A 1 66 ? 35.167 17.162 -18.836 1.00 13.52 66 ASP A CA 1
ATOM 554 C C . ASP A 1 66 ? 34.711 15.774 -18.507 1.00 15.10 66 ASP A C 1
ATOM 555 O O . ASP A 1 66 ? 35.249 14.789 -19.035 1.00 16.68 66 ASP A O 1
ATOM 560 N N . GLU A 1 67 ? 33.692 15.693 -17.661 1.00 11.66 67 GLU A N 1
ATOM 561 C CA . GLU A 1 67 ? 33.186 14.403 -17.242 1.00 12.66 67 GLU A CA 1
ATOM 562 C C . GLU A 1 67 ? 31.725 14.554 -16.848 1.00 13.98 67 GLU A C 1
ATOM 563 O O . GLU A 1 67 ? 31.309 15.637 -16.434 1.00 11.56 67 GLU A O 1
ATOM 569 N N . VAL A 1 68 ? 30.951 13.494 -17.060 1.00 16.81 68 VAL A N 1
ATOM 570 C CA . VAL A 1 68 ? 29.525 13.439 -16.719 1.00 17.86 68 VAL A CA 1
ATOM 571 C C . VAL A 1 68 ? 29.272 12.207 -15.833 1.00 15.94 68 VAL A C 1
ATOM 572 O O . VAL A 1 68 ? 29.646 11.099 -16.188 1.00 17.50 68 VAL A O 1
ATOM 576 N N . ILE A 1 69 ? 28.683 12.401 -14.657 1.00 16.85 69 ILE A N 1
ATOM 577 C CA . ILE A 1 69 ? 28.388 11.274 -13.765 1.00 10.99 69 ILE A CA 1
ATOM 578 C C . ILE A 1 69 ? 26.886 11.251 -13.479 1.00 11.26 69 ILE A C 1
ATOM 579 O O . ILE A 1 69 ? 26.188 12.242 -13.689 1.00 13.34 69 ILE A O 1
ATOM 584 N N . PRO A 1 70 ? 26.364 10.117 -13.023 1.00 11.76 70 PRO A N 1
ATOM 585 C CA . PRO A 1 70 ? 24.918 10.082 -12.752 1.00 12.51 70 PRO A CA 1
ATOM 586 C C . PRO A 1 70 ? 24.517 10.673 -11.401 1.00 17.25 70 PRO A C 1
ATOM 587 O O . PRO A 1 70 ? 25.269 10.562 -10.431 1.00 17.85 70 PRO A O 1
ATOM 591 N N . GLU A 1 71 ? 23.409 11.409 -11.370 1.00 13.73 71 GLU A N 1
ATOM 592 C CA . GLU A 1 71 ? 22.881 11.932 -10.100 1.00 16.44 71 GLU A CA 1
ATOM 593 C C . GLU A 1 71 ? 21.686 11.002 -9.826 1.00 17.84 71 GLU A C 1
ATOM 594 O O . GLU A 1 71 ? 20.680 11.056 -10.542 1.00 17.71 71 GLU A O 1
ATOM 600 N N . LYS A 1 72 ? 21.806 10.163 -8.800 1.00 15.53 72 LYS A N 1
ATOM 601 C CA . LYS A 1 72 ? 20.790 9.166 -8.471 1.00 19.62 72 LYS A CA 1
ATOM 602 C C . LYS A 1 72 ? 19.857 9.496 -7.319 1.00 20.11 72 LYS A C 1
ATOM 603 O O . LYS A 1 72 ? 18.778 8.909 -7.210 1.00 22.11 72 LYS A O 1
ATOM 609 N N . ASN A 1 73 ? 20.297 10.379 -6.429 1.00 16.64 73 ASN A N 1
ATOM 610 C CA . ASN A 1 73 ? 19.500 10.757 -5.272 1.00 13.63 73 ASN A CA 1
ATOM 611 C C . ASN A 1 73 ? 19.939 12.102 -4.718 1.00 16.78 73 ASN A C 1
ATOM 612 O O . ASN A 1 73 ? 20.910 12.675 -5.200 1.00 22.00 73 ASN A O 1
ATOM 617 N N . TRP A 1 74 ? 19.189 12.627 -3.748 1.00 18.17 74 TRP A N 1
ATOM 618 C CA . TRP A 1 74 ? 19.470 13.934 -3.144 1.00 17.44 74 TRP A CA 1
ATOM 619 C C . TRP A 1 74 ? 20.636 13.921 -2.149 1.00 21.21 74 TRP A C 1
ATOM 620 O O . TRP A 1 74 ? 21.259 14.940 -1.890 1.00 23.56 74 TRP A O 1
ATOM 631 N N . GLU A 1 75 ? 20.888 12.767 -1.546 1.00 22.70 75 GLU A N 1
ATOM 632 C CA . GLU A 1 75 ? 21.927 12.640 -0.534 1.00 28.07 75 GLU A CA 1
ATOM 633 C C . GLU A 1 75 ? 23.365 12.431 -0.999 1.00 27.10 75 GLU A C 1
ATOM 634 O O . GLU A 1 75 ? 24.280 12.540 -0.198 1.00 28.25 75 GLU A O 1
ATOM 640 N N . GLN A 1 76 ? 23.568 12.152 -2.277 1.00 19.24 76 GLN A N 1
ATOM 641 C CA . GLN A 1 76 ? 24.910 11.876 -2.762 1.00 22.16 76 GLN A CA 1
ATOM 642 C C . GLN A 1 76 ? 25.928 13.011 -2.834 1.00 18.23 76 GLN A C 1
ATOM 643 O O . GLN A 1 76 ? 27.118 12.746 -2.980 1.00 21.25 76 GLN A O 1
ATOM 649 N N . LYS A 1 77 ? 25.489 14.260 -2.742 1.00 16.59 77 LYS A N 1
ATOM 650 C CA . LYS A 1 77 ? 26.411 15.387 -2.860 1.00 17.86 77 LYS A CA 1
ATOM 651 C C . LYS A 1 77 ? 27.715 15.410 -2.042 1.00 23.28 77 LYS A C 1
ATOM 652 O O . LYS A 1 77 ? 28.780 15.676 -2.592 1.00 23.13 77 LYS A O 1
ATOM 658 N N . LYS A 1 78 ? 27.650 15.159 -0.745 1.00 24.42 78 LYS A N 1
ATOM 659 C CA . LYS A 1 78 ? 28.861 15.179 0.066 1.00 28.60 78 LYS A CA 1
ATOM 660 C C . LYS A 1 78 ? 29.894 14.116 -0.344 1.00 25.91 78 LYS A C 1
ATOM 661 O O . LYS A 1 78 ? 31.089 14.390 -0.375 1.00 25.22 78 LYS A O 1
ATOM 667 N N . GLN A 1 79 ? 29.433 12.919 -0.677 1.00 21.04 79 GLN A N 1
ATOM 668 C CA . GLN A 1 79 ? 30.329 11.857 -1.085 1.00 22.35 79 GLN A CA 1
ATOM 669 C C . GLN A 1 79 ? 30.910 12.095 -2.471 1.00 23.31 79 GLN A C 1
ATOM 670 O O . GLN A 1 79 ? 31.989 11.603 -2.773 1.00 23.11 79 GLN A O 1
ATOM 676 N N . ASP A 1 80 ? 30.163 12.771 -3.338 1.00 21.03 80 ASP A N 1
ATOM 677 C CA . ASP A 1 80 ? 30.646 13.081 -4.680 1.00 15.73 80 ASP A CA 1
ATOM 678 C C . ASP A 1 80 ? 31.831 14.017 -4.558 1.00 13.96 80 ASP A C 1
ATOM 679 O O . ASP A 1 80 ? 32.785 13.890 -5.306 1.00 17.20 80 ASP A O 1
ATOM 684 N N . ILE A 1 81 ? 31.693 15.028 -3.698 1.00 12.64 81 ILE A N 1
ATOM 685 C CA . ILE A 1 81 ? 32.738 16.015 -3.448 1.00 16.56 81 ILE A CA 1
ATOM 686 C C . ILE A 1 81 ? 34.001 15.295 -2.973 1.00 20.26 81 ILE A C 1
ATOM 687 O O . ILE A 1 81 ? 35.114 15.688 -3.335 1.00 21.67 81 ILE A O 1
ATOM 692 N N . ILE A 1 82 ? 33.816 14.231 -2.189 1.00 21.64 82 ILE A N 1
ATOM 693 C CA . ILE A 1 82 ? 34.919 13.414 -1.681 1.00 22.81 82 ILE A CA 1
ATOM 694 C C . ILE A 1 82 ? 35.451 12.504 -2.782 1.00 22.44 82 ILE A C 1
ATOM 695 O O . ILE A 1 82 ? 36.622 12.572 -3.130 1.00 24.72 82 ILE A O 1
ATOM 700 N N . ASP A 1 83 ? 34.570 11.702 -3.364 1.00 21.43 83 ASP A N 1
ATOM 701 C CA . ASP A 1 83 ? 34.940 10.786 -4.434 1.00 21.66 83 ASP A CA 1
ATOM 702 C C . ASP A 1 83 ? 35.642 11.413 -5.653 1.00 20.70 83 ASP A C 1
ATOM 703 O O . ASP A 1 83 ? 36.501 10.793 -6.264 1.00 22.32 83 ASP A O 1
ATOM 708 N N . HIS A 1 84 ? 35.257 12.622 -6.032 1.00 17.15 84 HIS A N 1
ATOM 709 C CA . HIS A 1 84 ? 35.846 13.254 -7.201 1.00 12.24 84 HIS A CA 1
ATOM 710 C C . HIS A 1 84 ? 36.804 14.368 -6.887 1.00 13.31 84 HIS A C 1
ATOM 711 O O . HIS A 1 84 ? 37.182 15.141 -7.769 1.00 13.54 84 HIS A O 1
ATOM 718 N N . ASN A 1 85 ? 37.115 14.510 -5.605 1.00 18.41 85 ASN A N 1
ATOM 719 C CA . ASN A 1 85 ? 38.026 15.543 -5.116 1.00 15.97 85 ASN A CA 1
ATOM 720 C C . ASN A 1 85 ? 37.687 16.901 -5.653 1.00 14.30 85 ASN A C 1
ATOM 721 O O . ASN A 1 85 ? 38.535 17.609 -6.183 1.00 12.86 85 ASN A O 1
ATOM 726 N N . ILE A 1 86 ? 36.434 17.288 -5.442 1.00 12.93 86 ILE A N 1
ATOM 727 C CA . ILE A 1 86 ? 35.925 18.563 -5.914 1.00 11.40 86 ILE A CA 1
ATOM 728 C C . ILE A 1 86 ? 36.412 19.749 -5.077 1.00 15.45 86 ILE A C 1
ATOM 729 O O . ILE A 1 86 ? 36.392 19.706 -3.837 1.00 16.53 86 ILE A O 1
ATOM 734 N N . ASP A 1 87 ? 36.794 20.825 -5.761 1.00 12.30 87 ASP A N 1
ATOM 735 C CA . ASP A 1 87 ? 37.255 22.042 -5.107 1.00 14.31 87 ASP A CA 1
ATOM 736 C C . ASP A 1 87 ? 36.199 23.133 -5.138 1.00 14.20 87 ASP A C 1
ATOM 737 O O . ASP A 1 87 ? 36.140 23.981 -4.243 1.00 13.51 87 ASP A O 1
ATOM 742 N N . VAL A 1 88 ? 35.396 23.146 -6.201 1.00 14.02 88 VAL A N 1
ATOM 743 C CA . VAL A 1 88 ? 34.351 24.159 -6.355 1.00 13.16 88 VAL A CA 1
ATOM 744 C C . VAL A 1 88 ? 33.024 23.474 -6.682 1.00 16.64 88 VAL A C 1
ATOM 745 O O . VAL A 1 88 ? 32.978 22.589 -7.531 1.00 14.81 88 VAL A O 1
ATOM 749 N N . PHE A 1 89 ? 31.963 23.863 -5.971 1.00 18.33 89 PHE A N 1
ATOM 750 C CA . PHE A 1 89 ? 30.606 23.330 -6.183 1.00 15.82 89 PHE A CA 1
ATOM 751 C C . PHE A 1 89 ? 29.776 24.506 -6.713 1.00 13.26 89 PHE A C 1
ATOM 752 O O . PHE A 1 89 ? 29.701 25.557 -6.073 1.00 11.96 89 PHE A O 1
ATOM 760 N N . VAL A 1 90 ? 29.189 24.348 -7.895 1.00 12.31 90 VAL A N 1
ATOM 761 C CA . VAL A 1 90 ? 28.404 25.435 -8.483 1.00 10.89 90 VAL A CA 1
ATOM 762 C C . VAL A 1 90 ? 26.958 25.036 -8.724 1.00 12.51 90 VAL A C 1
ATOM 763 O O . VAL A 1 90 ? 26.689 23.920 -9.155 1.00 12.55 90 VAL A O 1
ATOM 767 N N . MET A 1 91 ? 26.034 25.929 -8.366 1.00 17.68 91 MET A N 1
ATOM 768 C CA . MET A 1 91 ? 24.587 25.723 -8.551 1.00 21.03 91 MET A CA 1
ATOM 769 C C . MET A 1 91 ? 23.960 27.048 -8.938 1.00 20.34 91 MET A C 1
ATOM 770 O O . MET A 1 91 ? 24.560 28.109 -8.751 1.00 18.37 91 MET A O 1
ATOM 775 N N . GLY A 1 92 ? 22.753 26.991 -9.492 1.00 22.36 92 GLY A N 1
ATOM 776 C CA . GLY A 1 92 ? 22.082 28.218 -9.884 1.00 19.75 92 GLY A CA 1
ATOM 777 C C . GLY A 1 92 ? 21.697 28.909 -8.602 1.00 17.94 92 GLY A C 1
ATOM 778 O O . GLY A 1 92 ? 21.487 28.233 -7.595 1.00 19.85 92 GLY A O 1
ATOM 779 N N . ASP A 1 93 ? 21.583 30.233 -8.624 1.00 24.62 93 ASP A N 1
ATOM 780 C CA . ASP A 1 93 ? 21.232 30.959 -7.408 1.00 25.71 93 ASP A CA 1
ATOM 781 C C . ASP A 1 93 ? 19.817 30.679 -6.890 1.00 28.96 93 ASP A C 1
ATOM 782 O O . ASP A 1 93 ? 19.409 31.218 -5.863 1.00 26.18 93 ASP A O 1
ATOM 787 N N . ASP A 1 94 ? 19.050 29.891 -7.640 1.00 30.70 94 ASP A N 1
ATOM 788 C CA . ASP A 1 94 ? 17.719 29.498 -7.201 1.00 34.70 94 ASP A CA 1
ATOM 789 C C . ASP A 1 94 ? 17.865 28.437 -6.101 1.00 35.51 94 ASP A C 1
ATOM 790 O O . ASP A 1 94 ? 16.874 27.946 -5.559 1.00 37.43 94 ASP A O 1
ATOM 795 N N . TRP A 1 95 ? 19.119 28.094 -5.789 1.00 34.33 95 TRP A N 1
ATOM 796 C CA . TRP A 1 95 ? 19.478 27.122 -4.755 1.00 26.81 95 TRP A CA 1
ATOM 797 C C . TRP A 1 95 ? 20.301 27.826 -3.677 1.00 25.83 95 TRP A C 1
ATOM 798 O O . TRP A 1 95 ? 20.822 27.200 -2.759 1.00 23.49 95 TRP A O 1
ATOM 809 N N . GLU A 1 96 ? 20.423 29.134 -3.825 1.00 26.90 96 GLU A N 1
ATOM 810 C CA . GLU A 1 96 ? 21.172 29.976 -2.921 1.00 32.62 96 GLU A CA 1
ATOM 811 C C . GLU A 1 96 ? 20.934 29.636 -1.462 1.00 33.84 96 GLU A C 1
ATOM 812 O O . GLU A 1 96 ? 19.836 29.840 -0.952 1.00 40.49 96 GLU A O 1
ATOM 818 N N . GLY A 1 97 ? 21.967 29.136 -0.790 1.00 29.08 97 GLY A N 1
ATOM 819 C CA . GLY A 1 97 ? 21.842 28.792 0.621 1.00 26.25 97 GLY A CA 1
ATOM 820 C C . GLY A 1 97 ? 21.465 27.357 1.006 1.00 24.76 97 GLY A C 1
ATOM 821 O O . GLY A 1 97 ? 21.660 26.950 2.155 1.00 21.32 97 GLY A O 1
ATOM 822 N N . LYS A 1 98 ? 20.969 26.576 0.053 1.00 21.38 98 LYS A N 1
ATOM 823 C CA . LYS A 1 98 ? 20.565 25.207 0.324 1.00 21.52 98 LYS A CA 1
ATOM 824 C C . LYS A 1 98 ? 21.746 24.251 0.526 1.00 26.95 98 LYS A C 1
ATOM 825 O O . LYS A 1 98 ? 21.646 23.264 1.250 1.00 28.51 98 LYS A O 1
ATOM 831 N N . PHE A 1 99 ? 22.871 24.542 -0.117 1.00 25.52 99 PHE A N 1
ATOM 832 C CA . PHE A 1 99 ? 24.021 23.664 0.002 1.00 20.38 99 PHE A CA 1
ATOM 833 C C . PHE A 1 99 ? 25.200 24.283 0.729 1.00 20.99 99 PHE A C 1
ATOM 834 O O . PHE A 1 99 ? 26.342 23.843 0.553 1.00 20.86 99 PHE A O 1
ATOM 842 N N . ASP A 1 100 ? 24.930 25.276 1.571 1.00 22.60 100 ASP A N 1
ATOM 843 C CA . ASP A 1 100 ? 25.997 25.950 2.301 1.00 22.30 100 ASP A CA 1
ATOM 844 C C . ASP A 1 100 ? 26.715 25.061 3.285 1.00 21.47 100 ASP A C 1
ATOM 845 O O . ASP A 1 100 ? 27.766 25.441 3.775 1.00 23.78 100 ASP A O 1
ATOM 850 N N . PHE A 1 101 ? 26.179 23.868 3.532 1.00 21.69 101 PHE A N 1
ATOM 851 C CA . PHE A 1 101 ? 26.801 22.928 4.465 1.00 24.84 101 PHE A CA 1
ATOM 852 C C . PHE A 1 101 ? 28.022 22.215 3.874 1.00 26.96 101 PHE A C 1
ATOM 853 O O . PHE A 1 101 ? 28.697 21.443 4.569 1.00 28.06 101 PHE A O 1
ATOM 861 N N . LEU A 1 102 ? 28.224 22.381 2.566 1.00 25.56 102 LEU A N 1
ATOM 862 C CA . LEU A 1 102 ? 29.368 21.776 1.878 1.00 21.69 102 LEU A CA 1
ATOM 863 C C . LEU A 1 102 ? 30.574 22.720 1.932 1.00 16.10 102 LEU A C 1
ATOM 864 O O . LEU A 1 102 ? 31.649 22.377 1.462 1.00 15.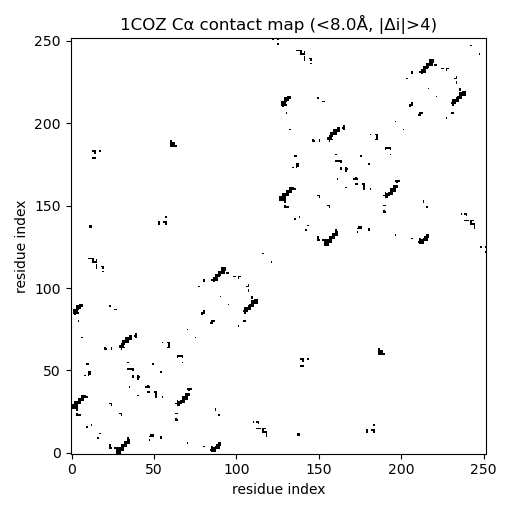44 102 LEU A O 1
ATOM 869 N N . LYS A 1 103 ? 30.380 23.903 2.500 1.00 14.17 103 LYS A N 1
ATOM 870 C CA . LYS A 1 103 ? 31.435 24.891 2.601 1.00 11.23 103 LYS A CA 1
ATOM 871 C C . LYS A 1 103 ? 32.675 24.515 3.397 1.00 16.10 103 LYS A C 1
ATOM 872 O O . LYS A 1 103 ? 33.719 25.127 3.235 1.00 17.90 103 LYS A O 1
ATOM 878 N N . ASP A 1 104 ? 32.583 23.512 4.251 1.00 14.44 104 ASP A N 1
ATOM 879 C CA . ASP A 1 104 ? 33.756 23.117 5.011 1.00 18.74 104 ASP A CA 1
ATOM 880 C C . ASP A 1 104 ? 34.565 22.131 4.183 1.00 21.75 104 ASP A C 1
ATOM 881 O O . ASP A 1 104 ? 35.625 21.678 4.604 1.00 23.12 104 ASP A O 1
ATOM 886 N N . GLN A 1 105 ? 34.050 21.762 3.017 1.00 20.01 105 GLN A N 1
ATOM 887 C CA . GLN A 1 105 ? 34.753 20.814 2.175 1.00 22.87 105 GLN A CA 1
ATOM 888 C C . GLN A 1 105 ? 35.246 21.402 0.873 1.00 21.27 105 GLN A C 1
ATOM 889 O O . GLN A 1 105 ? 36.189 20.883 0.293 1.00 25.86 105 GLN A O 1
ATOM 895 N N . CYS A 1 106 ? 34.605 22.464 0.409 1.00 16.72 106 CYS A N 1
ATOM 896 C CA . CYS A 1 106 ? 34.984 23.078 -0.855 1.00 14.04 106 CYS A CA 1
ATOM 897 C C . CYS A 1 106 ? 34.317 24.423 -0.996 1.00 13.68 106 CYS A C 1
ATOM 898 O O . CYS A 1 106 ? 33.484 24.786 -0.179 1.00 18.25 106 CYS A O 1
ATOM 901 N N . GLU A 1 107 ? 34.655 25.156 -2.048 1.00 12.23 107 GLU A N 1
ATOM 902 C CA . GLU A 1 107 ? 34.032 26.449 -2.284 1.00 16.14 107 GLU A CA 1
ATOM 903 C C . GLU A 1 107 ? 32.665 26.183 -2.902 1.00 17.02 107 GLU A C 1
ATOM 904 O O . GLU A 1 107 ? 32.519 25.283 -3.737 1.00 14.65 107 GLU A O 1
ATOM 910 N N . VAL A 1 108 ? 31.670 26.945 -2.464 1.00 17.79 108 VAL A N 1
ATOM 911 C CA . VAL A 1 108 ? 30.297 26.831 -2.956 1.00 17.48 108 VAL A CA 1
ATOM 912 C C . VAL A 1 108 ? 29.957 28.154 -3.645 1.00 16.17 108 VAL A C 1
ATOM 913 O O . VAL A 1 108 ? 30.037 29.222 -3.037 1.00 18.81 108 VAL A O 1
ATOM 917 N N . VAL A 1 109 ? 29.574 28.077 -4.919 1.00 19.59 109 VAL A N 1
ATOM 918 C CA . VAL A 1 109 ? 29.257 29.270 -5.699 1.00 16.09 109 VAL A CA 1
ATOM 919 C C . VAL A 1 109 ? 27.875 29.158 -6.361 1.00 18.13 109 VAL A C 1
ATOM 920 O O . VAL A 1 109 ? 27.560 28.150 -6.983 1.00 18.91 109 VAL A O 1
ATOM 924 N N . TYR A 1 110 ? 27.057 30.194 -6.220 1.00 21.72 110 TYR A N 1
ATOM 925 C CA . TYR A 1 110 ? 25.708 30.240 -6.804 1.00 18.90 110 TYR A CA 1
ATOM 926 C C . TYR A 1 110 ? 25.759 31.244 -7.930 1.00 17.61 110 TYR A C 1
ATOM 927 O O . TYR A 1 110 ? 26.089 32.401 -7.715 1.00 17.78 110 TYR A O 1
ATOM 936 N N . LEU A 1 111 ? 25.531 30.770 -9.146 1.00 22.02 111 LEU A N 1
ATOM 937 C CA . LEU A 1 111 ? 25.558 31.638 -10.313 1.00 22.25 111 LEU A CA 1
ATOM 938 C C . LEU A 1 111 ? 24.145 32.037 -10.737 1.00 23.98 111 LEU A C 1
ATOM 939 O O . LEU A 1 111 ? 23.206 31.220 -10.706 1.00 26.68 111 LEU A O 1
ATOM 944 N N . PRO A 1 112 ? 23.970 33.298 -11.135 1.00 18.97 112 PRO A N 1
ATOM 945 C CA . PRO A 1 112 ? 22.638 33.730 -11.557 1.00 23.67 112 PRO A CA 1
ATOM 946 C C . PRO A 1 112 ? 22.199 33.036 -12.836 1.00 24.21 112 PRO A C 1
ATOM 947 O O . PRO A 1 112 ? 22.993 32.842 -13.739 1.00 23.81 112 PRO A O 1
ATOM 951 N N . ARG A 1 113 ? 20.949 32.597 -12.863 1.00 27.42 113 ARG A N 1
ATOM 952 C CA . ARG A 1 113 ? 20.396 31.937 -14.038 1.00 30.42 113 ARG A CA 1
ATOM 953 C C . ARG A 1 113 ? 20.279 32.928 -15.183 1.00 31.00 113 ARG A C 1
ATOM 954 O O . ARG A 1 113 ? 20.262 34.146 -14.966 1.00 35.08 113 ARG A O 1
ATOM 962 N N . THR A 1 114 ? 20.159 32.391 -16.393 1.00 32.43 114 THR A N 1
ATOM 963 C CA . THR A 1 114 ? 19.979 33.195 -17.591 1.00 29.36 114 THR A CA 1
ATOM 964 C C . THR A 1 114 ? 18.476 33.471 -17.734 1.00 32.59 114 THR A C 1
ATOM 965 O O . THR A 1 114 ? 17.654 32.544 -17.726 1.00 34.15 114 THR A O 1
ATOM 969 N N . GLU A 1 115 ? 18.119 34.748 -17.800 1.00 34.75 115 GLU A N 1
ATOM 970 C CA . GLU A 1 115 ? 16.722 35.149 -17.926 1.00 40.88 115 GLU A CA 1
ATOM 971 C C . GLU A 1 115 ? 16.086 34.829 -19.278 1.00 41.04 115 GLU A C 1
ATOM 972 O O . GLU A 1 115 ? 16.767 34.798 -20.312 1.00 40.89 115 GLU A O 1
ATOM 978 N N . GLY A 1 116 ? 14.773 34.593 -19.249 1.00 42.68 116 GLY A N 1
ATOM 979 C CA . GLY A 1 116 ? 14.012 34.327 -20.460 1.00 40.65 116 GLY A CA 1
ATOM 980 C C . GLY A 1 116 ? 14.106 32.977 -21.136 1.00 42.05 116 GLY A C 1
ATOM 981 O O . GLY A 1 116 ? 13.601 32.819 -22.247 1.00 44.34 116 GLY A O 1
ATOM 982 N N . ILE A 1 117 ? 14.669 31.983 -20.459 1.00 40.39 117 ILE A N 1
ATOM 983 C CA . ILE A 1 117 ? 14.803 30.658 -21.056 1.00 33.61 117 ILE A CA 1
ATOM 984 C C . ILE A 1 117 ? 14.886 29.551 -20.008 1.00 33.89 117 ILE A C 1
ATOM 985 O O . ILE A 1 117 ? 15.560 29.690 -18.982 1.00 36.63 117 ILE A O 1
ATOM 990 N N . SER A 1 118 ? 14.184 28.455 -20.271 1.00 29.56 118 SER A N 1
ATOM 991 C CA . SER A 1 118 ? 14.206 27.283 -19.399 1.00 25.94 118 SER A CA 1
ATOM 992 C C . SER A 1 118 ? 13.609 26.134 -20.157 1.00 21.74 118 SER A C 1
ATOM 993 O O . SER A 1 118 ? 12.967 26.325 -21.188 1.00 30.24 118 SER A O 1
ATOM 996 N N . THR A 1 119 ? 13.873 24.932 -19.685 1.00 19.82 119 THR A N 1
ATOM 997 C CA . THR A 1 119 ? 13.340 23.755 -20.317 1.00 22.98 119 THR A CA 1
ATOM 998 C C . THR A 1 119 ? 11.794 23.673 -20.248 1.00 30.58 119 THR A C 1
ATOM 999 O O . THR A 1 119 ? 11.163 23.244 -21.220 1.00 32.87 119 THR A O 1
ATOM 1003 N N . THR A 1 120 ? 11.159 24.113 -19.161 1.00 30.78 120 THR A N 1
ATOM 1004 C CA . THR A 1 120 ? 9.689 24.015 -19.143 1.00 34.38 120 THR A CA 1
ATOM 1005 C C . THR A 1 120 ? 9.034 24.998 -20.098 1.00 28.23 120 THR A C 1
ATOM 1006 O O . THR A 1 120 ? 8.047 24.667 -20.734 1.00 31.65 120 THR A O 1
ATOM 1010 N N . LYS A 1 121 ? 9.588 26.196 -20.209 1.00 26.79 121 LYS A N 1
ATOM 1011 C CA . LYS A 1 121 ? 9.032 27.196 -21.109 1.00 31.44 121 LYS A CA 1
ATOM 1012 C C . LYS A 1 121 ? 9.087 26.689 -22.537 1.00 33.96 121 LYS A C 1
ATOM 1013 O O . LYS A 1 121 ? 8.185 26.958 -23.324 1.00 36.17 121 LYS A O 1
ATOM 1019 N N . ILE A 1 122 ? 10.173 26.005 -22.884 1.00 32.50 122 ILE A N 1
ATOM 1020 C CA . ILE A 1 122 ? 10.319 25.460 -24.223 1.00 29.04 122 ILE A CA 1
ATOM 1021 C C . ILE A 1 122 ? 9.174 24.486 -24.434 1.00 31.08 122 ILE A C 1
ATOM 1022 O O . ILE A 1 122 ? 8.516 24.522 -25.472 1.00 31.23 122 ILE A O 1
ATOM 1027 N N . LYS A 1 123 ? 8.959 23.607 -23.455 1.00 32.26 123 LYS A N 1
ATOM 1028 C CA . LYS A 1 123 ? 7.888 22.605 -23.511 1.00 35.94 123 LYS A CA 1
ATOM 1029 C C . LYS A 1 123 ? 6.492 23.234 -23.516 1.00 37.88 123 LYS A C 1
ATOM 1030 O O . LYS A 1 123 ? 5.566 22.714 -24.145 1.00 35.82 123 LYS A O 1
ATOM 1036 N N . GLU A 1 124 ? 6.340 24.324 -22.774 1.00 40.52 124 GLU A N 1
ATOM 1037 C CA . GLU A 1 124 ? 5.073 25.036 -22.710 1.00 46.87 124 GLU A CA 1
ATOM 1038 C C . GLU A 1 124 ? 4.793 25.773 -24.015 1.00 49.20 124 GLU A C 1
ATOM 1039 O O . GLU A 1 124 ? 3.637 25.925 -24.418 1.00 49.95 124 GLU A O 1
ATOM 1045 N N . GLU A 1 125 ? 5.846 26.293 -24.634 1.00 48.20 125 GLU A N 1
ATOM 1046 C CA . GLU A 1 125 ? 5.702 26.998 -25.892 1.00 46.83 125 GLU A CA 1
ATOM 1047 C C . GLU A 1 125 ? 5.698 26.063 -27.104 1.00 50.04 125 GLU A C 1
ATOM 1048 O O . GLU A 1 125 ? 5.802 26.519 -28.248 1.00 55.81 125 GLU A O 1
ATOM 1054 N N . ILE A 1 126 ? 5.583 24.762 -26.853 1.00 49.24 126 ILE A N 1
ATOM 1055 C CA . ILE A 1 126 ? 5.530 23.761 -27.912 1.00 50.04 126 ILE A CA 1
ATOM 1056 C C . ILE A 1 126 ? 4.372 22.794 -27.634 1.00 53.18 126 ILE A C 1
ATOM 1057 O O . ILE A 1 126 ? 3.205 23.252 -27.618 1.00 56.23 126 ILE A O 1
ATOM 1062 N N . MET B 1 1 ? 45.100 20.932 -45.147 1.00 33.06 501 MET B N 1
ATOM 1063 C CA . MET B 1 1 ? 43.898 20.790 -44.267 1.00 31.67 501 MET B CA 1
ATOM 1064 C C . MET B 1 1 ? 42.632 20.404 -45.028 1.00 24.56 501 MET B C 1
ATOM 1065 O O . MET B 1 1 ? 42.165 21.149 -45.874 1.00 25.25 501 MET B O 1
ATOM 1070 N N . LYS B 1 2 ? 42.063 19.260 -44.670 1.00 18.56 502 LYS B N 1
ATOM 1071 C CA . LYS B 1 2 ? 40.858 18.763 -45.311 1.00 16.07 502 LYS B CA 1
ATOM 1072 C C . LYS B 1 2 ? 39.587 19.351 -44.645 1.00 18.01 502 LYS B C 1
ATOM 1073 O O . LYS B 1 2 ? 39.236 19.000 -43.527 1.00 17.46 502 LYS B O 1
ATOM 1079 N N . LYS B 1 3 ? 38.942 20.291 -45.327 1.00 19.59 503 LYS B N 1
ATOM 1080 C CA . LYS B 1 3 ? 37.746 20.951 -44.817 1.00 13.83 503 LYS B CA 1
ATOM 1081 C C . LYS B 1 3 ? 36.451 20.291 -45.243 1.00 16.48 503 LYS B C 1
ATOM 1082 O O . LYS B 1 3 ? 36.282 19.870 -46.393 1.00 17.12 503 LYS B O 1
ATOM 1088 N N . VAL B 1 4 ? 35.545 20.173 -44.286 1.00 17.12 504 VAL B N 1
ATOM 1089 C CA . VAL B 1 4 ? 34.245 19.546 -44.510 1.00 14.91 504 VAL B CA 1
ATOM 1090 C C . VAL B 1 4 ? 33.128 20.568 -44.278 1.00 14.92 504 VAL B C 1
ATOM 1091 O O . VAL B 1 4 ? 33.293 21.482 -43.473 1.00 17.28 504 VAL B O 1
ATOM 1095 N N . ILE B 1 5 ? 32.015 20.459 -45.007 1.00 16.57 505 ILE B N 1
ATOM 1096 C CA . ILE B 1 5 ? 30.878 21.370 -44.781 1.00 10.84 505 ILE B CA 1
ATOM 1097 C C . ILE B 1 5 ? 29.594 20.549 -44.761 1.00 9.30 505 ILE B C 1
ATOM 1098 O O . ILE B 1 5 ? 29.542 19.458 -45.333 1.00 12.04 505 ILE B O 1
ATOM 1103 N N . THR B 1 6 ? 28.601 21.025 -44.017 1.00 13.01 506 THR B N 1
ATOM 1104 C CA . THR B 1 6 ? 27.297 20.371 -43.929 1.00 10.08 506 THR B CA 1
ATOM 1105 C C . THR B 1 6 ? 26.253 21.472 -43.648 1.00 11.00 506 THR B C 1
ATOM 1106 O O . THR B 1 6 ? 26.593 22.566 -43.186 1.00 10.30 506 THR B O 1
ATOM 1110 N N . TYR B 1 7 ? 25.016 21.249 -44.085 1.00 9.66 507 TYR B N 1
ATOM 1111 C CA . TYR B 1 7 ? 23.959 22.236 -43.921 1.00 12.76 507 TYR B CA 1
ATOM 1112 C C . TYR B 1 7 ? 22.777 21.677 -43.147 1.00 8.20 507 TYR B C 1
ATOM 1113 O O . TYR B 1 7 ? 22.459 20.504 -43.263 1.00 9.65 507 TYR B O 1
ATOM 1122 N N . GLY B 1 8 ? 22.090 22.545 -42.416 1.00 14.10 508 GLY B N 1
ATOM 1123 C CA . GLY B 1 8 ? 20.946 22.108 -41.645 1.00 12.30 508 GLY B CA 1
ATOM 1124 C C . GLY B 1 8 ? 20.404 23.219 -40.774 1.00 12.98 508 GLY B C 1
ATOM 1125 O O . GLY B 1 8 ? 20.892 24.343 -40.805 1.00 12.35 508 GLY B O 1
ATOM 1126 N N . THR B 1 9 ? 19.399 22.894 -39.968 1.00 14.64 509 THR B N 1
ATOM 1127 C CA . THR B 1 9 ? 18.786 23.879 -39.085 1.00 10.77 509 THR B CA 1
ATOM 1128 C C . THR B 1 9 ? 19.291 23.727 -37.663 1.00 5.63 509 THR B C 1
ATOM 1129 O O . THR B 1 9 ? 19.597 24.727 -37.021 1.00 9.34 509 THR B O 1
ATOM 1133 N N . PHE B 1 10 ? 19.431 22.479 -37.214 1.00 5.97 510 PHE B N 1
ATOM 1134 C CA . PHE B 1 10 ? 19.923 22.164 -35.874 1.00 15.04 510 PHE B CA 1
ATOM 1135 C C . PHE B 1 10 ? 19.175 22.974 -34.820 1.00 17.86 510 PHE B C 1
ATOM 1136 O O . PHE B 1 10 ? 19.785 23.688 -34.022 1.00 19.11 510 PHE B O 1
ATOM 1144 N N . ASP B 1 11 ? 17.852 22.853 -34.829 1.00 19.88 511 ASP B N 1
ATOM 1145 C CA . ASP B 1 11 ? 17.008 23.600 -33.905 1.00 22.47 511 ASP B CA 1
ATOM 1146 C C . ASP B 1 11 ? 16.938 23.079 -32.455 1.00 26.48 511 ASP B C 1
ATOM 1147 O O . ASP B 1 11 ? 17.223 23.822 -31.521 1.00 34.49 511 ASP B O 1
ATOM 1152 N N . LEU B 1 12 ? 16.421 21.877 -32.245 1.00 25.69 512 LEU B N 1
ATOM 1153 C CA . LEU B 1 12 ? 16.354 21.348 -30.886 1.00 26.25 512 LEU B CA 1
ATOM 1154 C C . LEU B 1 12 ? 17.395 20.241 -30.917 1.00 26.48 512 LEU B C 1
ATOM 1155 O O . LEU B 1 12 ? 17.085 19.098 -31.239 1.00 27.54 512 LEU B O 1
ATOM 1160 N N . LEU B 1 13 ? 18.651 20.635 -30.702 1.00 26.93 513 LEU B N 1
ATOM 1161 C CA . LEU B 1 13 ? 19.794 19.729 -30.745 1.00 28.40 513 LEU B CA 1
ATOM 1162 C C . LEU B 1 13 ? 19.562 18.393 -30.031 1.00 30.56 513 LEU B C 1
ATOM 1163 O O . LEU B 1 13 ? 19.262 18.352 -28.849 1.00 38.72 513 LEU B O 1
ATOM 1168 N N . HIS B 1 14 ? 19.673 17.302 -30.785 1.00 25.99 514 HIS B N 1
ATOM 1169 C CA . HIS B 1 14 ? 19.480 15.955 -30.261 1.00 21.78 514 HIS B CA 1
ATOM 1170 C C . HIS B 1 14 ? 20.648 15.040 -30.685 1.00 20.43 514 HIS B C 1
ATOM 1171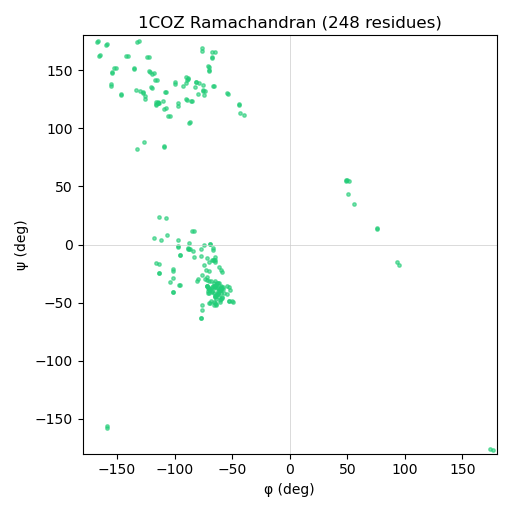 O O . HIS B 1 14 ? 21.533 15.454 -31.434 1.00 17.85 514 HIS B O 1
ATOM 1178 N N . TRP B 1 15 ? 20.646 13.813 -30.185 1.00 20.01 515 TRP B N 1
ATOM 1179 C CA . TRP B 1 15 ? 21.680 12.836 -30.481 1.00 26.73 515 TRP B CA 1
ATOM 1180 C C . TRP B 1 15 ? 21.827 12.479 -31.958 1.00 26.15 515 TRP B C 1
ATOM 1181 O O . TRP B 1 15 ? 22.867 11.972 -32.357 1.00 25.89 515 TRP B O 1
ATOM 1192 N N . GLY B 1 16 ? 20.783 12.693 -32.757 1.00 25.78 516 GLY B N 1
ATOM 1193 C CA . GLY B 1 16 ? 20.888 12.404 -34.180 1.00 18.20 516 GLY B CA 1
ATOM 1194 C C . GLY B 1 16 ? 21.796 13.455 -34.810 1.00 16.68 516 GLY B C 1
ATOM 1195 O O . GLY B 1 16 ? 22.600 13.183 -35.695 1.00 12.79 516 GLY B O 1
ATOM 1196 N N . HIS B 1 17 ? 21.626 14.692 -34.366 1.00 15.61 517 HIS B N 1
ATOM 1197 C CA . HIS B 1 17 ? 22.440 15.785 -34.861 1.00 14.27 517 HIS B CA 1
ATOM 1198 C C . HIS B 1 17 ? 23.882 15.539 -34.472 1.00 20.58 517 HIS B C 1
ATOM 1199 O O . HIS B 1 17 ? 24.773 15.789 -35.269 1.00 20.84 517 HIS B O 1
ATOM 1206 N N . ILE B 1 18 ? 24.104 15.112 -33.224 1.00 19.04 518 ILE B N 1
ATOM 1207 C CA . ILE B 1 18 ? 25.453 14.848 -32.699 1.00 19.29 518 ILE B CA 1
ATOM 1208 C C . ILE B 1 18 ? 26.186 13.780 -33.501 1.00 16.34 518 ILE B C 1
ATOM 1209 O O . ILE B 1 18 ? 27.353 13.953 -33.843 1.00 16.78 518 ILE B O 1
ATOM 1214 N N . LYS B 1 19 ? 25.501 12.678 -33.781 1.00 14.95 519 LYS B N 1
ATOM 1215 C CA . LYS B 1 19 ? 26.073 11.589 -34.567 1.00 21.63 519 LYS B CA 1
ATOM 1216 C C . LYS B 1 19 ? 26.448 12.005 -35.987 1.00 20.95 519 LYS B C 1
ATOM 1217 O O . LYS B 1 19 ? 27.416 11.493 -36.557 1.00 22.94 519 LYS B O 1
ATOM 1223 N N . LEU B 1 20 ? 25.683 12.927 -36.554 1.00 21.18 520 LEU B N 1
ATOM 1224 C CA . LEU B 1 20 ? 25.956 13.419 -37.883 1.00 15.62 520 LEU B CA 1
ATOM 1225 C C . LEU B 1 20 ? 27.232 14.236 -37.787 1.00 14.80 520 LEU B C 1
ATOM 1226 O O . LEU B 1 20 ? 28.158 14.037 -38.561 1.00 15.84 520 LEU B O 1
ATOM 1231 N N . LEU B 1 21 ? 27.285 15.154 -36.830 1.00 13.97 521 LEU B N 1
ATOM 1232 C CA . LEU B 1 21 ? 28.449 16.014 -36.663 1.00 15.49 521 LEU B CA 1
ATOM 1233 C C . LEU B 1 21 ? 29.704 15.215 -36.391 1.00 17.48 521 LEU B C 1
ATOM 1234 O O . LEU B 1 21 ? 30.809 15.587 -36.809 1.00 15.57 521 LEU B O 1
ATOM 1239 N N . GLU B 1 22 ? 29.533 14.140 -35.645 1.00 18.07 522 GLU B N 1
ATOM 1240 C CA . GLU B 1 22 ? 30.639 13.280 -35.296 1.00 19.20 522 GLU B CA 1
ATOM 1241 C C . GLU B 1 22 ? 31.213 12.638 -36.549 1.00 19.10 522 GLU B C 1
ATOM 1242 O O . GLU B 1 22 ? 32.419 12.680 -36.789 1.00 22.81 522 GLU B O 1
ATOM 1248 N N . ARG B 1 23 ? 30.341 12.031 -37.335 1.00 16.94 523 ARG B N 1
ATOM 1249 C CA . ARG B 1 23 ? 30.742 11.385 -38.563 1.00 17.55 523 ARG B CA 1
ATOM 1250 C C . ARG B 1 23 ? 31.266 12.354 -39.628 1.00 19.11 523 ARG B C 1
ATOM 1251 O O . ARG B 1 23 ? 32.186 12.021 -40.376 1.00 21.95 523 ARG B O 1
ATOM 1259 N N . ALA B 1 24 ? 30.676 13.536 -39.729 1.00 14.99 524 ALA B N 1
ATOM 1260 C CA . ALA B 1 24 ? 31.140 14.516 -40.711 1.00 16.40 524 ALA B CA 1
ATOM 1261 C C . ALA B 1 24 ? 32.571 14.977 -40.369 1.00 21.85 524 ALA B C 1
ATOM 1262 O O . ALA B 1 24 ? 33.425 15.116 -41.249 1.00 15.48 524 ALA B O 1
ATOM 1264 N N . LYS B 1 25 ? 32.810 15.245 -39.089 1.00 20.86 525 LYS B N 1
ATOM 1265 C CA . LYS B 1 25 ? 34.112 15.691 -38.654 1.00 21.82 525 LYS B CA 1
ATOM 1266 C C . LYS B 1 25 ? 35.160 14.630 -38.935 1.00 22.75 525 LYS B C 1
ATOM 1267 O O . LYS B 1 25 ? 36.246 14.967 -39.371 1.00 23.96 525 LYS B O 1
ATOM 1273 N N . GLN B 1 26 ? 34.821 13.355 -38.770 1.00 22.87 526 GLN B N 1
ATOM 1274 C CA . GLN B 1 26 ? 35.817 12.320 -39.023 1.00 27.71 526 GLN B CA 1
ATOM 1275 C C . GLN B 1 26 ? 36.205 12.142 -40.492 1.00 22.29 526 GLN B C 1
ATOM 1276 O O . GLN B 1 26 ? 37.058 11.318 -40.819 1.00 26.12 526 GLN B O 1
ATOM 1282 N N . LEU B 1 27 ? 35.609 12.936 -41.370 1.00 20.30 527 LEU B N 1
ATOM 1283 C CA . LEU B 1 27 ? 35.915 12.887 -42.796 1.00 19.60 527 LEU B CA 1
ATOM 1284 C C . LEU B 1 27 ? 36.945 13.971 -43.168 1.00 19.61 527 LEU B C 1
ATOM 1285 O O . LEU B 1 27 ? 37.351 14.090 -44.321 1.00 23.96 527 LEU B O 1
ATOM 1290 N N . GLY B 1 28 ? 37.363 14.776 -42.199 1.00 16.25 528 GLY B N 1
ATOM 1291 C CA . GLY B 1 28 ? 38.334 15.810 -42.491 1.00 13.52 528 GLY B CA 1
ATOM 1292 C C . GLY B 1 28 ? 39.063 16.287 -41.261 1.00 13.92 528 GLY B C 1
ATOM 1293 O O . GLY B 1 28 ? 39.185 15.563 -40.292 1.00 19.65 528 GLY B O 1
ATOM 1294 N N . ASP B 1 29 ? 39.576 17.504 -41.306 1.00 13.32 529 ASP B N 1
ATOM 1295 C CA . ASP B 1 29 ? 40.308 18.058 -40.181 1.00 13.98 529 ASP B CA 1
ATOM 1296 C C . ASP B 1 29 ? 39.598 19.258 -39.616 1.00 16.85 529 ASP B C 1
ATOM 1297 O O . ASP B 1 29 ? 39.923 19.728 -38.527 1.00 19.89 529 ASP B O 1
ATOM 1302 N N . TYR B 1 30 ? 38.664 19.796 -40.380 1.00 10.44 530 TYR B N 1
ATOM 1303 C CA . TYR B 1 30 ? 37.993 21.003 -39.983 1.00 13.40 530 TYR B CA 1
ATOM 1304 C C . TYR B 1 30 ? 36.556 20.923 -40.503 1.00 14.71 530 TYR B C 1
ATOM 1305 O O . TYR B 1 30 ? 36.349 20.637 -41.677 1.00 13.99 530 TYR B O 1
ATOM 1314 N N . LEU B 1 31 ? 35.586 21.167 -39.618 1.00 13.50 531 LEU B N 1
ATOM 1315 C CA . LEU B 1 31 ? 34.155 21.098 -39.951 1.00 8.69 531 LEU B CA 1
ATOM 1316 C C . LEU B 1 31 ? 33.466 22.436 -39.865 1.00 11.03 531 LEU B C 1
ATOM 1317 O O . LEU B 1 31 ? 33.538 23.093 -38.838 1.00 13.35 531 LEU B O 1
ATOM 1322 N N . VAL B 1 32 ? 32.863 22.862 -40.977 1.00 10.21 532 VAL B N 1
ATOM 1323 C CA . VAL B 1 32 ? 32.106 24.102 -41.058 1.00 11.61 532 VAL B CA 1
ATOM 1324 C C . VAL B 1 32 ? 30.632 23.677 -41.162 1.00 14.72 532 VAL B C 1
ATOM 1325 O O . VAL B 1 32 ? 30.296 22.782 -41.940 1.00 9.64 532 VAL B O 1
ATOM 1329 N N . VAL B 1 33 ? 29.770 24.276 -40.342 1.00 16.27 533 VAL B N 1
ATOM 1330 C CA . VAL B 1 33 ? 28.336 23.970 -40.389 1.00 16.71 533 VAL B CA 1
ATOM 1331 C C . VAL B 1 33 ? 27.596 25.228 -40.810 1.00 12.48 533 VAL B C 1
ATOM 1332 O O . VAL B 1 33 ? 27.757 26.291 -40.210 1.00 12.01 533 VAL B O 1
ATOM 1336 N N . ALA B 1 34 ? 26.877 25.137 -41.917 1.00 11.52 534 ALA B N 1
ATOM 1337 C CA . ALA B 1 34 ? 26.113 26.279 -42.377 1.00 12.56 534 ALA B CA 1
ATOM 1338 C C . ALA B 1 34 ? 24.675 26.043 -41.868 1.00 15.51 534 ALA B C 1
ATOM 1339 O O . ALA B 1 34 ? 24.094 24.979 -42.107 1.00 13.64 534 ALA B O 1
ATOM 1341 N N . ILE B 1 35 ? 24.140 26.976 -41.082 1.00 15.23 535 ILE B N 1
ATOM 1342 C CA . ILE B 1 35 ? 22.784 26.798 -40.554 1.00 18.01 535 ILE B CA 1
ATOM 1343 C C . ILE B 1 35 ? 21.806 27.857 -41.034 1.00 15.21 535 ILE B C 1
ATOM 1344 O O . ILE B 1 35 ? 22.162 29.035 -41.155 1.00 13.01 535 ILE B O 1
ATOM 1349 N N . SER B 1 36 ? 20.577 27.420 -41.310 1.00 15.32 536 SER B N 1
ATOM 1350 C CA . SER B 1 36 ? 19.516 28.326 -41.780 1.00 15.62 536 SER B CA 1
ATOM 1351 C C . SER B 1 36 ? 19.288 29.528 -40.876 1.00 11.29 536 SER B C 1
ATOM 1352 O O . SER B 1 36 ? 19.181 29.392 -39.654 1.00 10.45 536 SER B O 1
ATOM 1355 N N . THR B 1 37 ? 19.280 30.704 -41.490 1.00 10.98 537 THR B N 1
ATOM 1356 C CA . THR B 1 37 ? 19.016 31.939 -40.801 1.00 12.11 537 THR B CA 1
ATOM 1357 C C . THR B 1 37 ? 17.499 31.967 -40.560 1.00 13.55 537 THR B C 1
ATOM 1358 O O . THR B 1 37 ? 16.751 31.141 -41.090 1.00 11.12 537 THR B O 1
ATOM 1362 N N . ASP B 1 38 ? 17.035 32.898 -39.751 1.00 16.49 538 ASP B N 1
ATOM 1363 C CA . ASP B 1 38 ? 15.611 32.951 -39.486 1.00 18.75 538 ASP B CA 1
ATOM 1364 C C . ASP B 1 38 ? 14.838 33.460 -40.687 1.00 16.05 538 ASP B C 1
ATOM 1365 O O . ASP B 1 38 ? 13.697 33.097 -40.892 1.00 15.43 538 ASP B O 1
ATOM 1370 N N . GLU B 1 39 ? 15.482 34.279 -41.503 1.00 15.15 539 GLU B N 1
ATOM 1371 C CA . GLU B 1 39 ? 14.840 34.796 -42.702 1.00 16.86 539 GLU B CA 1
ATOM 1372 C C . GLU B 1 39 ? 14.679 33.669 -43.713 1.00 16.52 539 GLU B C 1
ATOM 1373 O O . GLU B 1 39 ? 13.671 33.576 -44.405 1.00 19.57 539 GLU B O 1
ATOM 1379 N N . PHE B 1 40 ? 15.672 32.798 -43.782 1.00 14.09 540 PHE B N 1
ATOM 1380 C CA . PHE B 1 40 ? 15.629 31.704 -44.722 1.00 13.94 540 PHE B CA 1
ATOM 1381 C C . PHE B 1 40 ? 14.588 30.694 -44.261 1.00 13.18 540 PHE B C 1
ATOM 1382 O O . PHE B 1 40 ? 13.889 30.115 -45.082 1.00 14.40 540 PHE B O 1
ATOM 1390 N N . ASN B 1 41 ? 14.545 30.410 -42.965 1.00 14.34 541 ASN B N 1
ATOM 1391 C CA . ASN B 1 41 ? 13.541 29.478 -42.436 1.00 20.11 541 ASN B CA 1
ATOM 1392 C C . ASN B 1 41 ? 12.118 29.970 -42.786 1.00 18.86 541 ASN B C 1
ATOM 1393 O O . ASN B 1 41 ? 11.240 29.186 -43.152 1.00 23.09 541 ASN B O 1
ATOM 1398 N N . LEU B 1 42 ? 11.901 31.270 -42.665 1.00 19.05 542 LEU B N 1
ATOM 1399 C CA . LEU B 1 42 ? 10.614 31.859 -42.978 1.00 24.19 542 LEU B CA 1
ATOM 1400 C C . LEU B 1 42 ? 10.327 31.553 -44.463 1.00 28.14 542 LEU B C 1
ATOM 1401 O O . LEU B 1 42 ? 9.192 31.237 -44.829 1.00 25.62 542 LEU B O 1
ATOM 1406 N N . GLN B 1 43 ? 11.347 31.675 -45.318 1.00 26.13 543 GLN B N 1
ATOM 1407 C CA . GLN B 1 43 ? 11.169 31.389 -46.739 1.00 28.08 543 GLN B CA 1
ATOM 1408 C C . GLN B 1 43 ? 10.811 29.929 -46.943 1.00 24.61 543 GLN B C 1
ATOM 1409 O O . GLN B 1 43 ? 10.050 29.590 -47.840 1.00 27.01 543 GLN B O 1
ATOM 1415 N N . LYS B 1 44 ? 11.344 29.066 -46.097 1.00 16.89 544 LYS B N 1
ATOM 1416 C CA . LYS B 1 44 ? 11.027 27.657 -46.200 1.00 18.64 544 LYS B CA 1
ATOM 1417 C C . LYS B 1 44 ? 9.764 27.321 -45.408 1.00 17.49 544 LYS B C 1
ATOM 1418 O O . LYS B 1 44 ? 9.379 26.162 -45.350 1.00 16.64 544 LYS B O 1
ATOM 1424 N N . GLN B 1 45 ? 9.146 28.329 -44.794 1.00 23.59 545 GLN B N 1
ATOM 1425 C CA . GLN B 1 45 ? 7.947 28.143 -43.969 1.00 30.85 545 GLN B CA 1
ATOM 1426 C C . GLN B 1 45 ? 8.172 27.027 -42.958 1.00 32.12 545 GLN B C 1
ATOM 1427 O O . GLN B 1 45 ? 7.271 26.241 -42.654 1.00 34.18 545 GLN B O 1
ATOM 1433 N N . LYS B 1 46 ? 9.363 27.064 -42.359 1.00 34.90 546 LYS B N 1
ATOM 1434 C CA . LYS B 1 46 ? 9.831 26.091 -41.376 1.00 37.88 546 LYS B CA 1
ATOM 1435 C C . LYS B 1 46 ? 10.415 26.887 -40.216 1.00 39.36 546 LYS B C 1
ATOM 1436 O O . LYS B 1 46 ? 11.621 27.080 -40.159 1.00 47.11 546 LYS B O 1
ATOM 1442 N N . LYS B 1 47 ? 9.568 27.364 -39.308 1.00 37.43 547 LYS B N 1
ATOM 1443 C CA . LYS B 1 47 ? 10.031 28.164 -38.170 1.00 44.15 547 LYS B CA 1
ATOM 1444 C C . LYS B 1 47 ? 10.724 27.319 -37.082 1.00 40.20 547 LYS B C 1
ATOM 1445 O O . LYS B 1 47 ? 10.180 26.309 -36.623 1.00 41.04 547 LYS B O 1
ATOM 1451 N N . ALA B 1 48 ? 11.920 27.753 -36.686 1.00 36.62 548 ALA B N 1
ATOM 1452 C CA . ALA B 1 48 ? 12.731 27.086 -35.666 1.00 30.38 548 ALA B CA 1
ATOM 1453 C C . ALA B 1 48 ? 12.377 27.594 -34.282 1.00 24.68 548 ALA B C 1
ATOM 1454 O O . ALA B 1 48 ? 12.125 28.777 -34.091 1.00 22.35 548 ALA B O 1
ATOM 1456 N N . TYR B 1 49 ? 12.380 26.713 -33.298 1.00 21.80 549 TYR B N 1
ATOM 1457 C CA . TYR B 1 49 ? 12.084 27.183 -31.960 1.00 24.47 549 TYR B CA 1
ATOM 1458 C C . TYR B 1 49 ? 13.179 28.177 -31.516 1.00 23.36 549 TYR B C 1
ATOM 1459 O O . TYR B 1 49 ? 12.871 29.290 -31.092 1.00 21.68 549 TYR B O 1
ATOM 1468 N N . HIS B 1 50 ? 14.454 27.793 -31.643 1.00 21.20 550 HIS B N 1
ATOM 1469 C CA . HIS B 1 50 ? 15.556 28.677 -31.250 1.00 16.10 550 HIS B CA 1
ATOM 1470 C C . HIS B 1 50 ? 16.006 29.565 -32.382 1.00 13.10 550 HIS B C 1
ATOM 1471 O O . HIS B 1 50 ? 16.094 29.129 -33.520 1.00 19.51 550 HIS B O 1
ATOM 1478 N N . SER B 1 51 ? 16.335 30.799 -32.053 1.00 9.66 551 SER B N 1
ATOM 1479 C CA . SER B 1 51 ? 16.802 31.753 -33.044 1.00 16.21 551 SER B CA 1
ATOM 1480 C C . SER B 1 51 ? 18.144 31.330 -33.664 1.00 17.23 551 SER B C 1
ATOM 1481 O O . SER B 1 51 ? 18.825 30.426 -33.161 1.00 15.78 551 SER B O 1
ATOM 1484 N N . TYR B 1 52 ? 18.493 31.980 -34.770 1.00 14.38 552 TYR B N 1
ATOM 1485 C CA . TYR B 1 52 ? 19.744 31.711 -35.449 1.00 15.73 552 TYR B CA 1
ATOM 1486 C C . TYR B 1 52 ? 20.901 31.967 -34.490 1.00 17.12 552 TYR B C 1
ATOM 1487 O O . TYR B 1 52 ? 21.823 31.155 -34.402 1.00 17.45 552 TYR B O 1
ATOM 1496 N N . GLU B 1 53 ? 20.860 33.090 -33.778 1.00 17.10 553 GLU B N 1
ATOM 1497 C CA . GLU B 1 53 ? 21.922 33.413 -32.843 1.00 20.03 553 GLU B CA 1
ATOM 1498 C C . GLU B 1 53 ? 22.088 32.362 -31.759 1.00 20.31 553 GLU B C 1
ATOM 1499 O O . GLU B 1 53 ? 23.204 32.039 -31.364 1.00 20.64 553 GLU B O 1
ATOM 1505 N N . HIS B 1 54 ? 20.991 31.796 -31.283 1.00 15.99 554 HIS B N 1
ATOM 1506 C CA . HIS B 1 54 ? 21.129 30.793 -30.255 1.00 14.92 554 HIS B CA 1
ATOM 1507 C C . HIS B 1 54 ? 21.498 29.438 -30.773 1.00 16.94 554 HIS B C 1
ATOM 1508 O O . HIS B 1 54 ? 22.177 28.696 -30.082 1.00 21.02 554 HIS B O 1
ATOM 1515 N N . ARG B 1 55 ? 21.053 29.108 -31.981 1.00 11.99 555 ARG B N 1
ATOM 1516 C CA . ARG B 1 55 ? 21.391 27.831 -32.595 1.00 13.02 555 ARG B CA 1
ATOM 1517 C C . ARG B 1 55 ? 22.902 27.798 -32.923 1.00 13.92 555 ARG B C 1
ATOM 1518 O O . ARG B 1 55 ? 23.560 26.774 -32.779 1.00 17.11 555 ARG B O 1
ATOM 1526 N N . LYS B 1 56 ? 23.427 28.923 -33.394 1.00 12.00 556 LYS B N 1
ATOM 1527 C CA . LYS B 1 56 ? 24.841 29.077 -33.725 1.00 13.78 556 LYS B CA 1
ATOM 1528 C C . LYS B 1 56 ? 25.686 28.970 -32.444 1.00 18.90 556 LYS B C 1
ATOM 1529 O O . LYS B 1 56 ? 26.696 28.265 -32.410 1.00 21.18 556 LYS B O 1
ATOM 1535 N N . LEU B 1 57 ? 25.281 29.717 -31.420 1.00 20.94 557 LEU B N 1
ATOM 1536 C CA . LEU B 1 57 ? 25.934 29.751 -30.121 1.00 17.37 557 LEU B CA 1
ATOM 1537 C C . LEU B 1 57 ? 26.108 28.346 -29.555 1.00 17.87 557 LEU B C 1
ATOM 1538 O O . LEU B 1 57 ? 27.163 27.996 -29.031 1.00 17.74 557 LEU B O 1
ATOM 1543 N N . ILE B 1 58 ? 25.041 27.563 -29.582 1.00 15.92 558 ILE B N 1
ATOM 1544 C CA . ILE B 1 58 ? 25.091 26.203 -29.066 1.00 12.41 558 ILE B CA 1
ATOM 1545 C C . ILE B 1 58 ? 25.952 25.309 -29.953 1.00 15.75 558 ILE B C 1
ATOM 1546 O O . ILE B 1 58 ? 26.687 24.462 -29.444 1.00 14.59 558 ILE B O 1
ATOM 1551 N N . LEU B 1 59 ? 25.860 25.478 -31.271 1.00 13.78 559 LEU B N 1
ATOM 1552 C CA . LEU B 1 59 ? 26.663 24.656 -32.183 1.00 17.07 559 LEU B CA 1
ATOM 1553 C C . LEU B 1 59 ? 28.162 24.904 -32.011 1.00 15.01 559 LEU B C 1
ATOM 1554 O O . LEU B 1 59 ? 28.971 23.985 -32.121 1.00 17.04 559 LEU B O 1
ATOM 1559 N N . GLU B 1 60 ? 28.516 26.144 -31.717 1.00 14.81 560 GLU B N 1
ATOM 1560 C CA . GLU B 1 60 ? 29.898 26.508 -31.521 1.00 18.60 560 GLU B CA 1
ATOM 1561 C C . GLU B 1 60 ? 30.550 25.886 -30.290 1.00 21.77 560 GLU B C 1
ATOM 1562 O O . GLU B 1 60 ? 31.773 25.915 -30.164 1.00 27.15 560 GLU B O 1
ATOM 1568 N N . THR B 1 61 ? 29.761 25.312 -29.390 1.00 18.11 561 THR B N 1
ATOM 1569 C CA . THR B 1 61 ? 30.329 24.680 -28.203 1.00 11.91 561 THR B CA 1
ATOM 1570 C C . THR B 1 61 ? 30.525 23.181 -28.390 1.00 11.70 561 THR B C 1
ATOM 1571 O O . THR B 1 61 ? 31.150 22.536 -27.544 1.00 14.21 561 THR B O 1
ATOM 1575 N N . ILE B 1 62 ? 30.006 22.617 -29.488 1.00 9.82 562 ILE B N 1
ATOM 1576 C CA . ILE B 1 62 ? 30.159 21.185 -29.754 1.00 12.11 562 ILE B CA 1
ATOM 1577 C C . ILE B 1 62 ? 31.613 20.979 -30.187 1.00 16.16 562 ILE B C 1
ATOM 1578 O O . ILE B 1 62 ? 32.118 21.691 -31.052 1.00 15.55 562 ILE B O 1
ATOM 1583 N N . ARG B 1 63 ? 32.276 19.999 -29.600 1.00 16.91 563 ARG B N 1
ATOM 1584 C CA . ARG B 1 63 ? 33.677 19.726 -29.908 1.00 20.47 563 ARG B CA 1
ATOM 1585 C C . ARG B 1 63 ? 34.007 19.571 -31.381 1.00 19.02 563 ARG B C 1
ATOM 1586 O O . ARG B 1 63 ? 35.077 19.962 -31.822 1.00 18.65 563 ARG B O 1
ATOM 1594 N N . TYR B 1 64 ? 33.108 18.925 -32.110 1.00 17.54 564 TYR B N 1
ATOM 1595 C CA . TYR B 1 64 ? 33.280 18.641 -33.535 1.00 18.00 564 TYR B CA 1
ATOM 1596 C C . TYR B 1 64 ? 33.200 19.825 -34.488 1.00 15.89 564 TYR B C 1
ATOM 1597 O O . TYR B 1 64 ? 33.676 19.757 -35.622 1.00 21.74 564 TYR B O 1
ATOM 1606 N N . VAL B 1 65 ? 32.541 20.882 -34.056 1.00 14.84 565 VAL B N 1
ATOM 1607 C CA . VAL B 1 65 ? 32.328 22.016 -34.912 1.00 10.97 565 VAL B CA 1
ATOM 1608 C C . VAL B 1 65 ? 33.418 23.050 -34.842 1.00 15.66 565 VAL B C 1
ATOM 1609 O O . VAL B 1 65 ? 33.699 23.584 -33.788 1.00 13.88 565 VAL B O 1
ATOM 1613 N N . ASP B 1 66 ? 33.990 23.368 -35.997 1.00 14.04 566 ASP B N 1
ATOM 1614 C CA . ASP B 1 66 ? 35.064 24.335 -36.058 1.00 13.72 566 ASP B CA 1
ATOM 1615 C C . ASP B 1 66 ? 34.611 25.724 -36.384 1.00 14.29 566 ASP B C 1
ATOM 1616 O O . ASP B 1 66 ? 35.153 26.707 -35.864 1.00 16.09 566 ASP B O 1
ATOM 1621 N N . GLU B 1 67 ? 33.593 25.809 -37.222 1.00 11.27 567 GLU B N 1
ATOM 1622 C CA . GLU B 1 67 ? 33.092 27.099 -37.658 1.00 13.13 567 GLU B CA 1
ATOM 1623 C C . GLU B 1 67 ? 31.635 26.953 -38.058 1.00 10.50 567 GLU B C 1
ATOM 1624 O O . GLU B 1 67 ? 31.226 25.882 -38.496 1.00 10.44 567 GLU B O 1
ATOM 1630 N N . VAL B 1 68 ? 30.861 28.011 -37.839 1.00 13.71 568 VAL B N 1
ATOM 1631 C CA . VAL B 1 68 ? 29.434 28.046 -38.180 1.00 15.59 568 VAL B CA 1
ATOM 1632 C C . VAL B 1 68 ? 29.180 29.265 -39.061 1.00 13.85 568 VAL B C 1
ATOM 1633 O O . VAL B 1 68 ? 29.580 30.367 -38.707 1.00 14.77 568 VAL B O 1
ATOM 1637 N N . ILE B 1 69 ? 28.549 29.067 -40.219 1.00 15.91 569 ILE B N 1
ATOM 1638 C CA . ILE B 1 69 ? 28.262 30.187 -41.122 1.00 14.32 569 ILE B CA 1
ATOM 1639 C C . ILE B 1 69 ? 26.763 30.225 -41.405 1.00 12.25 569 ILE B C 1
ATOM 1640 O O . ILE B 1 69 ? 26.069 29.228 -41.207 1.00 12.52 569 ILE B O 1
ATOM 1645 N N . PRO B 1 70 ? 26.249 31.366 -41.880 1.00 10.37 570 PRO B N 1
ATOM 1646 C CA . PRO B 1 70 ? 24.813 31.411 -42.153 1.00 14.02 570 PRO B CA 1
ATOM 1647 C C . PRO B 1 70 ? 24.404 30.808 -43.494 1.00 16.16 570 PRO B C 1
ATOM 1648 O O . PRO B 1 70 ? 25.146 30.898 -44.446 1.00 21.35 570 PRO B O 1
ATOM 1652 N N . GLU B 1 71 ? 23.291 30.086 -43.530 1.00 16.23 571 GLU B N 1
ATOM 1653 C CA . GLU B 1 71 ? 22.774 29.547 -44.787 1.00 15.11 571 GLU B CA 1
ATOM 1654 C C . GLU B 1 71 ? 21.582 30.476 -45.051 1.00 16.17 571 GLU B C 1
ATOM 1655 O O . GLU B 1 71 ? 20.596 30.446 -44.315 1.00 14.89 571 GLU B O 1
ATOM 1661 N N . LYS B 1 72 ? 21.695 31.312 -46.079 1.00 14.04 572 LYS B N 1
ATOM 1662 C CA . LYS B 1 72 ? 20.680 32.299 -46.414 1.00 17.62 572 LYS B CA 1
ATOM 1663 C C . LYS B 1 72 ? 19.739 31.972 -47.571 1.00 20.50 572 LYS B C 1
ATOM 1664 O O . LYS B 1 72 ? 18.667 32.572 -47.685 1.00 21.41 572 LYS B O 1
ATOM 1670 N N . ASN B 1 73 ? 20.155 31.064 -48.450 1.00 16.43 573 ASN B N 1
ATOM 1671 C CA . ASN B 1 73 ? 19.354 30.685 -49.603 1.00 14.22 573 ASN B CA 1
ATOM 1672 C C . ASN B 1 73 ? 19.783 29.337 -50.147 1.00 17.25 573 ASN B C 1
ATOM 1673 O O . ASN B 1 73 ? 20.744 28.747 -49.659 1.00 20.62 573 ASN B O 1
ATOM 1678 N N . TRP B 1 74 ? 19.009 28.819 -51.098 1.00 17.87 574 TRP B N 1
ATOM 1679 C CA . TRP B 1 74 ? 19.251 27.510 -51.711 1.00 17.20 574 TRP B CA 1
ATOM 1680 C C . TRP B 1 74 ? 20.452 27.492 -52.634 1.00 20.40 574 TRP B C 1
ATOM 1681 O O . TRP B 1 74 ? 21.188 26.516 -52.705 1.00 24.29 574 TRP B O 1
ATOM 1692 N N . GLU B 1 75 ? 20.644 28.604 -53.322 1.00 23.13 575 GLU B N 1
ATOM 1693 C CA . GLU B 1 75 ? 21.700 28.741 -54.300 1.00 29.32 575 GLU B CA 1
ATOM 1694 C C . GLU B 1 75 ? 23.155 28.913 -53.849 1.00 29.17 575 GLU B C 1
ATOM 1695 O O . GLU B 1 75 ? 24.064 28.688 -54.636 1.00 32.08 575 GLU B O 1
ATOM 1701 N N . GLN B 1 76 ? 23.386 29.292 -52.601 1.00 23.92 576 GLN B N 1
ATOM 1702 C CA . GLN B 1 76 ? 24.748 29.550 -52.129 1.00 23.12 576 GLN B CA 1
ATOM 1703 C C . GLN B 1 76 ? 25.781 28.409 -52.041 1.00 22.25 576 GLN B C 1
ATOM 1704 O O . GLN B 1 76 ? 26.975 28.684 -51.862 1.00 21.50 576 GLN B O 1
ATOM 1710 N N . LYS B 1 77 ? 25.344 27.156 -52.148 1.00 21.28 577 LYS B N 1
ATOM 1711 C CA . LYS B 1 77 ? 26.250 26.024 -52.013 1.00 20.97 577 LYS B CA 1
ATOM 1712 C C . LYS B 1 77 ? 27.553 25.993 -52.831 1.00 23.53 577 LYS B C 1
ATOM 1713 O O . LYS B 1 77 ? 28.618 25.722 -52.279 1.00 23.33 577 LYS B O 1
ATOM 1719 N N . LYS B 1 78 ? 27.480 26.245 -54.131 1.00 26.61 578 LYS B N 1
ATOM 1720 C CA . LYS B 1 78 ? 28.685 26.221 -54.963 1.00 28.88 578 LYS B CA 1
ATOM 1721 C C . LYS B 1 78 ? 29.719 27.275 -54.561 1.00 24.01 578 LYS B C 1
ATOM 1722 O O . LYS B 1 78 ? 30.899 26.989 -54.508 1.00 23.04 578 LYS B O 1
ATOM 1728 N N . GLN B 1 79 ? 29.273 28.481 -54.248 1.00 19.16 579 GLN B N 1
ATOM 1729 C CA . GLN B 1 79 ? 30.172 29.543 -53.835 1.00 20.69 579 GLN B CA 1
ATOM 1730 C C . GLN B 1 79 ? 30.760 29.290 -52.453 1.00 19.60 579 GLN B C 1
ATOM 1731 O O . GLN B 1 79 ? 31.847 29.757 -52.154 1.00 21.52 579 GLN B O 1
ATOM 1737 N N . ASP B 1 80 ? 30.011 28.619 -51.584 1.00 20.38 580 ASP B N 1
ATOM 1738 C CA . ASP B 1 80 ? 30.498 28.302 -50.241 1.00 17.96 580 ASP B CA 1
ATOM 1739 C C . ASP B 1 80 ? 31.688 27.352 -50.356 1.00 16.56 580 ASP B C 1
ATOM 1740 O O . ASP B 1 80 ? 32.664 27.458 -49.613 1.00 15.87 580 ASP B O 1
ATOM 1745 N N . ILE B 1 81 ? 31.536 26.353 -51.222 1.00 16.69 581 ILE B N 1
ATOM 1746 C CA . ILE B 1 81 ? 32.572 25.363 -51.455 1.00 18.80 581 ILE B CA 1
ATOM 1747 C C . ILE B 1 81 ? 33.858 26.069 -51.923 1.00 22.76 581 ILE B C 1
ATOM 1748 O O . ILE B 1 81 ? 34.951 25.698 -51.522 1.00 17.23 581 ILE B O 1
ATOM 1753 N N . ILE B 1 82 ? 33.698 27.100 -52.745 1.00 20.71 582 ILE B N 1
ATOM 1754 C CA . ILE B 1 82 ? 34.818 27.872 -53.254 1.00 23.07 582 ILE B CA 1
ATOM 1755 C C . ILE B 1 82 ? 35.357 28.816 -52.178 1.00 24.09 582 ILE B C 1
ATOM 1756 O O . ILE B 1 82 ? 36.556 28.831 -51.902 1.00 26.61 582 ILE B O 1
ATOM 1761 N N . ASP B 1 83 ? 34.471 29.613 -51.585 1.00 20.30 583 ASP B N 1
ATOM 1762 C CA . ASP B 1 83 ? 34.852 30.558 -50.546 1.00 19.17 583 ASP B CA 1
ATOM 1763 C C . ASP B 1 83 ? 35.589 29.944 -49.380 1.00 17.05 583 ASP B C 1
ATOM 1764 O O . ASP B 1 83 ? 36.574 30.502 -48.914 1.00 21.65 583 ASP B O 1
ATOM 1769 N N . HIS B 1 84 ? 35.125 28.793 -48.918 1.00 15.45 584 HIS B N 1
ATOM 1770 C CA . HIS B 1 84 ? 35.741 28.129 -47.775 1.00 16.85 584 HIS B CA 1
ATOM 1771 C C . HIS B 1 84 ? 36.734 27.027 -48.081 1.00 17.12 584 HIS B C 1
ATOM 1772 O O . HIS B 1 84 ? 37.208 26.355 -47.165 1.00 15.05 584 HIS B O 1
ATOM 1779 N N . ASN B 1 85 ? 37.007 26.817 -49.368 1.00 20.91 585 ASN B N 1
ATOM 1780 C CA . ASN B 1 85 ? 37.927 25.767 -49.841 1.00 18.45 585 ASN B CA 1
ATOM 1781 C C . ASN B 1 85 ? 37.570 24.414 -49.250 1.00 17.32 585 ASN B C 1
ATOM 1782 O O . ASN B 1 85 ? 38.378 23.732 -48.634 1.00 16.91 585 ASN B O 1
ATOM 1787 N N . ILE B 1 86 ? 36.318 24.035 -49.460 1.00 16.45 586 ILE B N 1
ATOM 1788 C CA . ILE B 1 86 ? 35.778 22.790 -48.964 1.00 14.63 586 ILE B CA 1
ATOM 1789 C C . ILE B 1 86 ? 36.257 21.592 -49.782 1.00 16.37 586 ILE B C 1
ATOM 1790 O O . ILE B 1 86 ? 36.165 21.601 -51.006 1.00 17.92 586 ILE B O 1
ATOM 1795 N N . ASP B 1 87 ? 36.697 20.541 -49.091 1.00 12.56 587 ASP B N 1
ATOM 1796 C CA . ASP B 1 87 ? 37.169 19.326 -49.726 1.00 10.90 587 ASP B CA 1
ATOM 1797 C C . ASP B 1 87 ? 36.107 18.237 -49.670 1.00 15.46 587 ASP B C 1
ATOM 1798 O O . ASP B 1 87 ? 36.060 17.364 -50.550 1.00 14.47 587 ASP B O 1
ATOM 1803 N N . VAL B 1 88 ? 35.255 18.280 -48.639 1.00 12.15 588 VAL B N 1
ATOM 1804 C CA . VAL B 1 88 ? 34.199 17.273 -48.478 1.00 13.17 588 VAL B CA 1
ATOM 1805 C C . VAL B 1 88 ? 32.878 17.956 -48.158 1.00 13.53 588 VAL B C 1
ATOM 1806 O O . VAL B 1 88 ? 32.843 18.851 -47.336 1.00 13.98 588 VAL B O 1
ATOM 1810 N N . PHE B 1 89 ? 31.815 17.558 -48.853 1.00 14.86 589 PHE B N 1
ATOM 1811 C CA . PHE B 1 89 ? 30.463 18.097 -48.655 1.00 14.47 589 PHE B CA 1
ATOM 1812 C C . PHE B 1 89 ? 29.635 16.936 -48.115 1.00 13.32 589 PHE B C 1
ATOM 1813 O O . PHE B 1 89 ? 29.548 15.886 -48.759 1.00 14.78 589 PHE B O 1
ATOM 1821 N N . VAL B 1 90 ? 29.047 17.102 -46.931 1.00 14.45 590 VAL B N 1
ATOM 1822 C CA . VAL B 1 90 ? 28.262 16.018 -46.328 1.00 13.69 590 VAL B CA 1
ATOM 1823 C C . VAL B 1 90 ? 26.817 16.411 -46.090 1.00 11.10 590 VAL B C 1
ATOM 1824 O O . VAL B 1 90 ? 26.547 17.529 -45.668 1.00 11.03 590 VAL B O 1
ATOM 1828 N N . MET B 1 91 ? 25.904 15.516 -46.456 1.00 13.72 591 MET B N 1
ATOM 1829 C CA . MET B 1 91 ? 24.456 15.715 -46.270 1.00 20.72 591 MET B CA 1
ATOM 1830 C C . MET B 1 91 ? 23.820 14.404 -45.849 1.00 14.65 591 MET B C 1
ATOM 1831 O O . MET B 1 91 ? 24.402 13.339 -46.010 1.00 12.83 591 MET B O 1
ATOM 1836 N N . GLY B 1 92 ? 22.623 14.475 -45.293 1.00 17.46 592 GLY B N 1
ATOM 1837 C CA . GLY B 1 92 ? 21.961 13.248 -44.896 1.00 19.37 592 GLY B CA 1
ATOM 1838 C C . GLY B 1 92 ? 21.562 12.551 -46.170 1.00 15.18 592 GLY B C 1
ATOM 1839 O O . GLY B 1 92 ? 21.352 13.222 -47.180 1.00 15.26 592 GLY B O 1
ATOM 1840 N N . ASP B 1 93 ? 21.443 11.226 -46.132 1.00 23.29 593 ASP B N 1
ATOM 1841 C CA . ASP B 1 93 ? 21.082 10.482 -47.337 1.00 27.34 593 ASP B CA 1
ATOM 1842 C C . ASP B 1 93 ? 19.673 10.734 -47.878 1.00 29.02 593 ASP B C 1
ATOM 1843 O O . ASP B 1 93 ? 19.298 10.154 -48.884 1.00 24.74 593 ASP B O 1
ATOM 1848 N N . ASP B 1 94 ? 18.887 11.556 -47.188 1.00 29.51 594 ASP B N 1
ATOM 1849 C CA . ASP B 1 94 ? 17.556 11.884 -47.674 1.00 34.33 594 ASP B CA 1
ATOM 1850 C C . ASP B 1 94 ? 17.690 12.904 -48.813 1.00 34.10 594 ASP B C 1
ATOM 1851 O O . ASP B 1 94 ? 16.698 13.309 -49.420 1.00 33.88 594 ASP B O 1
ATOM 1856 N N . TRP B 1 95 ? 18.935 13.329 -49.067 1.00 34.17 595 TRP B N 1
ATOM 1857 C CA . TRP B 1 95 ? 19.284 14.296 -50.116 1.00 27.81 595 TRP B CA 1
ATOM 1858 C C . TRP B 1 95 ? 20.078 13.603 -51.222 1.00 29.49 595 TRP B C 1
ATOM 1859 O O . TRP B 1 95 ? 20.566 14.246 -52.155 1.00 27.58 595 TRP B O 1
ATOM 1870 N N . GLU B 1 96 ? 20.218 12.291 -51.073 1.00 28.24 596 GLU B N 1
ATOM 1871 C CA . GLU B 1 96 ? 20.927 11.414 -51.990 1.00 34.01 596 GLU B CA 1
ATOM 1872 C C . GLU B 1 96 ? 20.724 11.730 -53.471 1.00 33.84 596 GLU B C 1
ATOM 1873 O O . GLU B 1 96 ? 19.636 11.535 -54.015 1.00 34.90 596 GLU B O 1
ATOM 1879 N N . GLY B 1 97 ? 21.791 12.197 -54.114 1.00 29.45 597 GLY B N 1
ATOM 1880 C CA . GLY B 1 97 ? 21.731 12.512 -55.535 1.00 26.95 597 GLY B CA 1
ATOM 1881 C C . GLY B 1 97 ? 21.430 13.958 -55.910 1.00 28.51 597 GLY B C 1
ATOM 1882 O O . GLY B 1 97 ? 21.734 14.378 -57.027 1.00 29.31 597 GLY B O 1
ATOM 1883 N N . LYS B 1 98 ? 20.894 14.736 -54.970 1.00 24.99 598 LYS B N 1
ATOM 1884 C CA . LYS B 1 98 ? 20.542 16.132 -55.209 1.00 24.32 598 LYS B CA 1
ATOM 1885 C C . LYS B 1 98 ? 21.742 17.046 -55.436 1.00 25.49 598 LYS B C 1
ATOM 1886 O O . LYS B 1 98 ? 21.695 17.984 -56.230 1.00 26.95 598 LYS B O 1
ATOM 1892 N N . PHE B 1 99 ? 22.824 16.783 -54.719 1.00 27.73 599 PHE B N 1
ATOM 1893 C CA . PHE B 1 99 ? 23.997 17.628 -54.842 1.00 24.26 599 PHE B CA 1
ATOM 1894 C C . PHE B 1 99 ? 25.168 16.984 -55.591 1.00 24.33 599 PHE B C 1
ATOM 1895 O O . PHE B 1 99 ? 26.308 17.418 -55.461 1.00 23.48 599 PHE B O 1
ATOM 1903 N N . ASP B 1 100 ? 24.877 15.995 -56.424 1.00 22.32 600 ASP B N 1
ATOM 1904 C CA . ASP B 1 100 ? 25.917 15.331 -57.187 1.00 21.46 600 ASP B CA 1
ATOM 1905 C C . ASP B 1 100 ? 26.592 16.252 -58.191 1.00 22.74 600 ASP B C 1
ATOM 1906 O O . ASP B 1 100 ? 27.655 15.917 -58.707 1.00 28.03 600 ASP B O 1
ATOM 1911 N N . PHE B 1 101 ? 26.003 17.415 -58.457 1.00 20.32 601 PHE B N 1
ATOM 1912 C CA . PHE B 1 101 ? 26.618 18.362 -59.392 1.00 22.65 601 PHE B CA 1
ATOM 1913 C C . PHE B 1 101 ? 27.867 19.037 -58.799 1.00 25.02 601 PHE B C 1
ATOM 1914 O O . PHE B 1 101 ? 28.584 19.757 -59.496 1.00 26.13 601 PHE B O 1
ATOM 1922 N N . LEU B 1 102 ? 28.066 18.872 -57.492 1.00 26.06 602 LEU B N 1
ATOM 1923 C CA . LEU B 1 102 ? 29.223 19.453 -56.811 1.00 23.47 602 LEU B CA 1
ATOM 1924 C C . LEU B 1 102 ? 30.428 18.521 -56.836 1.00 20.76 602 LEU B C 1
ATOM 1925 O O . LEU B 1 102 ? 31.501 18.891 -56.363 1.00 20.47 602 LEU B O 1
ATOM 1930 N N . LYS B 1 103 ? 30.258 17.321 -57.374 1.00 15.55 603 LYS B N 1
ATOM 1931 C CA . LYS B 1 103 ? 31.347 16.366 -57.399 1.00 16.07 603 LYS B CA 1
ATOM 1932 C C . LYS B 1 103 ? 32.566 16.733 -58.243 1.00 18.89 603 LYS B C 1
ATOM 1933 O O . LYS B 1 103 ? 33.618 16.112 -58.136 1.00 22.51 603 LYS B O 1
ATOM 1939 N N . ASP B 1 104 ? 32.433 17.716 -59.112 1.00 17.64 604 ASP B N 1
ATOM 1940 C CA . ASP B 1 104 ? 33.583 18.125 -59.885 1.00 23.45 604 ASP B CA 1
ATOM 1941 C C . ASP B 1 104 ? 34.405 19.123 -59.047 1.00 22.58 604 ASP B C 1
ATOM 1942 O O . ASP B 1 104 ? 35.480 19.535 -59.443 1.00 24.56 604 ASP B O 1
ATOM 1947 N N . GLN B 1 105 ? 33.897 19.517 -57.882 1.00 22.55 605 GLN B N 1
ATOM 1948 C CA . GLN B 1 105 ? 34.603 20.473 -57.030 1.00 18.14 605 GLN B CA 1
ATOM 1949 C C . GLN B 1 105 ? 35.092 19.910 -55.706 1.00 17.54 605 GLN B C 1
ATOM 1950 O O . GLN B 1 105 ? 36.025 20.453 -55.117 1.00 19.99 605 GLN B O 1
ATOM 1956 N N . CYS B 1 106 ? 34.460 18.853 -55.214 1.00 14.71 606 CYS B N 1
ATOM 1957 C CA . CYS B 1 106 ? 34.859 18.271 -53.931 1.00 14.22 606 CYS B CA 1
ATOM 1958 C C . CYS B 1 106 ? 34.205 16.923 -53.801 1.00 16.39 606 CYS B C 1
ATOM 1959 O O . CYS B 1 106 ? 33.444 16.552 -54.675 1.00 15.45 606 CYS B O 1
ATOM 1962 N N . GLU B 1 107 ? 34.522 16.171 -52.746 1.00 14.73 607 GLU B N 1
ATOM 1963 C CA . GLU B 1 107 ? 33.882 14.871 -52.557 1.00 18.26 607 GLU B CA 1
ATOM 1964 C C . GLU B 1 107 ? 32.526 15.119 -51.896 1.00 19.28 607 GLU B C 1
ATOM 1965 O O . GLU B 1 107 ? 32.445 15.872 -50.925 1.00 20.20 607 GLU B O 1
ATOM 1971 N N . VAL B 1 108 ? 31.488 14.445 -52.385 1.00 18.57 608 VAL B N 1
ATOM 1972 C CA . VAL B 1 108 ? 30.123 14.566 -51.868 1.00 17.09 608 VAL B CA 1
ATOM 1973 C C . VAL B 1 108 ? 29.783 13.255 -51.169 1.00 16.35 608 VAL B C 1
ATOM 1974 O O . VAL B 1 108 ? 29.852 12.192 -51.769 1.00 19.27 608 VAL B O 1
ATOM 1978 N N . VAL B 1 109 ? 29.405 13.339 -49.900 1.00 17.48 609 VAL B N 1
ATOM 1979 C CA . VAL B 1 109 ? 29.093 12.153 -49.110 1.00 17.45 609 VAL B CA 1
ATOM 1980 C C . VAL B 1 109 ? 27.713 12.263 -48.442 1.00 17.33 609 VAL B C 1
ATOM 1981 O O . VAL B 1 109 ? 27.405 13.271 -47.811 1.00 17.00 609 VAL B O 1
ATOM 1985 N N . TYR B 1 110 ? 26.890 11.231 -48.591 1.00 18.84 610 TYR B N 1
ATOM 1986 C CA . TYR B 1 110 ? 25.554 11.190 -47.987 1.00 19.78 610 TYR B CA 1
ATOM 1987 C C . TYR B 1 110 ? 25.593 10.203 -46.838 1.00 23.00 610 TYR B C 1
ATOM 1988 O O . TYR B 1 110 ? 25.899 9.031 -47.032 1.00 23.90 610 TYR B O 1
ATOM 1997 N N . LEU B 1 111 ? 25.361 10.689 -45.624 1.00 26.16 611 LEU B N 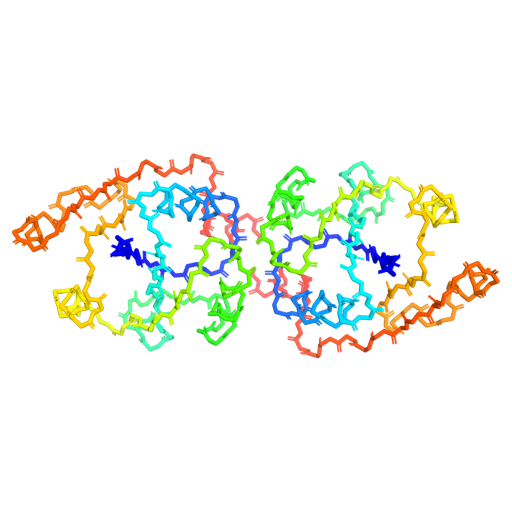1
ATOM 1998 C CA . LEU B 1 111 ? 25.389 9.826 -44.449 1.00 21.92 611 LEU B CA 1
ATOM 1999 C C . LEU B 1 111 ? 23.976 9.432 -44.021 1.00 24.87 611 LEU B C 1
ATOM 2000 O O . LEU B 1 111 ? 23.030 10.238 -44.069 1.00 25.19 611 LEU B O 1
ATOM 2005 N N . PRO B 1 112 ? 23.797 8.162 -43.647 1.00 22.83 612 PRO B N 1
ATOM 2006 C CA . PRO B 1 112 ? 22.473 7.738 -43.221 1.00 21.75 612 PRO B CA 1
ATOM 2007 C C . PRO B 1 112 ? 22.068 8.438 -41.924 1.00 24.54 612 PRO B C 1
ATOM 2008 O O . PRO B 1 112 ? 22.884 8.612 -41.017 1.00 21.84 612 PRO B O 1
ATOM 2012 N N . ARG B 1 113 ? 20.818 8.889 -41.881 1.00 28.40 613 ARG B N 1
ATOM 2013 C CA . ARG B 1 113 ? 20.266 9.548 -40.701 1.00 27.41 613 ARG B CA 1
ATOM 2014 C C . ARG B 1 113 ? 20.138 8.564 -39.543 1.00 27.78 613 ARG B C 1
ATOM 2015 O O . ARG B 1 113 ? 20.114 7.342 -39.739 1.00 28.38 613 ARG B O 1
ATOM 2023 N N . THR B 1 114 ? 20.039 9.113 -38.338 1.00 29.45 614 THR B N 1
ATOM 2024 C CA . THR B 1 114 ? 19.858 8.320 -37.134 1.00 29.21 614 THR B CA 1
ATOM 2025 C C . THR B 1 114 ? 18.363 8.048 -36.979 1.00 29.77 614 THR B C 1
ATOM 2026 O O . THR B 1 114 ? 17.550 8.978 -36.980 1.00 32.64 614 THR B O 1
ATOM 2030 N N . GLU B 1 115 ? 18.005 6.769 -36.900 1.00 34.84 615 GLU B N 1
ATOM 2031 C CA . GLU B 1 115 ? 16.606 6.357 -36.769 1.00 40.67 615 GLU B CA 1
ATOM 2032 C C . GLU B 1 115 ? 15.975 6.685 -35.424 1.00 40.60 615 GLU B C 1
ATOM 2033 O O . GLU B 1 115 ? 16.658 6.722 -34.390 1.00 41.26 615 GLU B O 1
ATOM 2039 N N . GLY B 1 116 ? 14.665 6.927 -35.459 1.00 41.24 616 GLY B N 1
ATOM 2040 C CA . GLY B 1 116 ? 13.909 7.206 -34.252 1.00 41.39 616 GLY B CA 1
ATOM 2041 C C . GLY B 1 116 ? 14.022 8.565 -33.589 1.00 44.89 616 GLY B C 1
ATOM 2042 O O . GLY B 1 116 ? 13.544 8.733 -32.458 1.00 51.08 616 GLY B O 1
ATOM 2043 N N . ILE B 1 117 ? 14.582 9.554 -34.281 1.00 42.07 617 ILE B N 1
ATOM 2044 C CA . ILE B 1 117 ? 14.720 10.886 -33.693 1.00 37.02 617 ILE B CA 1
ATOM 2045 C C . ILE B 1 117 ? 14.806 11.998 -34.731 1.00 34.02 617 ILE B C 1
ATOM 2046 O O . ILE B 1 117 ? 15.510 11.880 -35.732 1.00 36.21 617 ILE B O 1
ATOM 2051 N N . SER B 1 118 ? 14.085 13.080 -34.478 1.00 27.51 618 SER B N 1
ATOM 2052 C CA . SER B 1 118 ? 14.107 14.234 -35.349 1.00 25.25 618 SER B CA 1
ATOM 2053 C C . SER B 1 118 ? 13.506 15.383 -34.594 1.00 24.81 618 SER B C 1
ATOM 2054 O O . SER B 1 118 ? 12.871 15.190 -33.561 1.00 30.96 618 SER B O 1
ATOM 2057 N N . THR B 1 119 ? 13.758 16.587 -35.079 1.00 21.35 619 THR B N 1
ATOM 2058 C CA . THR B 1 119 ? 13.238 17.773 -34.449 1.00 24.60 619 THR B CA 1
ATOM 2059 C C . THR B 1 119 ? 11.703 17.864 -34.506 1.00 29.21 619 THR B C 1
ATOM 2060 O O . THR B 1 119 ? 11.094 18.322 -33.540 1.00 31.92 619 THR B O 1
ATOM 2064 N N . THR B 1 120 ? 11.061 17.417 -35.588 1.00 31.57 620 THR B N 1
ATOM 2065 C CA . THR B 1 120 ? 9.591 17.510 -35.618 1.00 34.98 620 THR B CA 1
ATOM 2066 C C . THR B 1 120 ? 8.938 16.542 -34.654 1.00 28.65 620 THR B C 1
ATOM 2067 O O . THR B 1 120 ? 7.968 16.899 -34.014 1.00 30.89 620 THR B O 1
ATOM 2071 N N . LYS B 1 121 ? 9.483 15.337 -34.536 1.00 27.56 621 LYS B N 1
ATOM 2072 C CA . LYS B 1 121 ? 8.947 14.340 -33.614 1.00 31.43 621 LYS B CA 1
ATOM 2073 C C . LYS B 1 121 ? 8.997 14.859 -32.188 1.00 32.64 621 LYS B C 1
ATOM 2074 O O . LYS B 1 121 ? 8.089 14.600 -31.397 1.00 33.85 621 LYS B O 1
ATOM 2080 N N . ILE B 1 122 ? 10.084 15.547 -31.852 1.00 31.08 622 ILE B N 1
ATOM 2081 C CA . ILE B 1 122 ? 10.237 16.113 -30.519 1.00 30.10 622 ILE B CA 1
ATOM 2082 C C . ILE B 1 122 ? 9.088 17.091 -30.313 1.00 31.58 622 ILE B C 1
ATOM 2083 O O . ILE B 1 122 ? 8.423 17.068 -29.281 1.00 29.95 622 ILE B O 1
ATOM 2088 N N . LYS B 1 123 ? 8.889 17.972 -31.286 1.00 32.29 623 LYS B N 1
ATOM 2089 C CA . LYS B 1 123 ? 7.815 18.959 -31.225 1.00 37.13 623 LYS B CA 1
ATOM 2090 C C . LYS B 1 123 ? 6.416 18.318 -31.204 1.00 39.09 623 LYS B C 1
ATOM 2091 O O . LYS B 1 123 ? 5.500 18.817 -30.542 1.00 37.40 623 LYS B O 1
ATOM 2097 N N . GLU B 1 124 ? 6.252 17.229 -31.947 1.00 42.44 624 GLU B N 1
ATOM 2098 C CA . GLU B 1 124 ? 4.977 16.527 -32.005 1.00 46.88 624 GLU B CA 1
ATOM 2099 C C . GLU B 1 124 ? 4.703 15.802 -30.706 1.00 48.09 624 GLU B C 1
ATOM 2100 O O . GLU B 1 124 ? 3.546 15.664 -30.305 1.00 49.89 624 GLU B O 1
ATOM 2106 N N . GLU B 1 125 ? 5.759 15.272 -30.097 1.00 45.50 625 GLU B N 1
ATOM 2107 C CA . GLU B 1 125 ? 5.626 14.574 -28.836 1.00 45.30 625 GLU B CA 1
ATOM 2108 C C . GLU B 1 125 ? 5.623 15.517 -27.634 1.00 48.38 625 GLU B C 1
ATOM 2109 O O . GLU B 1 125 ? 5.732 15.064 -26.493 1.00 55.99 625 GLU B O 1
ATOM 2115 N N . ILE B 1 126 ? 5.506 16.818 -27.889 1.00 48.43 626 ILE B N 1
ATOM 2116 C CA . ILE B 1 126 ? 5.456 17.829 -26.832 1.00 50.38 626 ILE B CA 1
ATOM 2117 C C . ILE B 1 126 ? 4.304 18.802 -27.122 1.00 51.80 626 ILE B C 1
ATOM 2118 O O . ILE B 1 126 ? 3.136 18.351 -27.135 1.00 54.82 626 ILE B O 1
#

Radius of gyration: 19.98 Å; Cα contacts (8 Å, |Δi|>4): 430; chains: 2; bounding box: 39×29×65 Å

CATH classification: 3.40.50.620

Sequence (252 aa):
MKKVITYGTFDLLHWGHIKLLERAKQLGDYLVVAISTDEFNLQKQKKAYHSYEHRKLILETIRYVDEVIPEKNWEQKKQDIIDHNIDVFVMGDDWEGKFDFLKDQCEVVYLPRTEGISTTKIKEEIMKKVITYGTFDLLHWGHIKLLERAKQLGDYLVVAISTDEFNLQKQKKAYHSYEHRKLILETIRYVDEVIPEKNWEQKKQDIIDHNIDVFVMGDDWEGKFDFLKDQCEVVYLPRTEGISTTKIKEEI

Organism: Bacillus subtilis (strain 168) (NCBI:txid224308)

InterPro domains:
  IPR004821 Cytidyltransferase-like domain [PF01467] (5-124)
  IPR004821 Cytidyltransferase-like domain [TIGR00125] (4-68)
  IPR006409 Glycerol-3-phosphate cytidylyltransferase [TIGR01518] (4-126)
  IPR014729 Rossmann-like alpha/beta/alpha sandwich fold [G3DSA:3.40.50.620] (1-129)
  IPR050385 Archaeal FAD synthase [PTHR43793] (2-127)

Nearest PDB structures (foldseek):
  1n1d-assembly1_A  TM=9.799E-01  e=3.063E-23  Bacillus subtilis
  2b7l-assembly2_D  TM=9.866E-01  e=2.716E-16  Staphylococcus aureus
  3elb-assembly1_A  TM=8.770E-01  e=2.284E-08  Homo sapiens
  4xsv-assembly1_A  TM=8.818E-01  e=6.607E-08  Homo sapiens
  3glv-assembly1_B  TM=8.412E-01  e=7.970E-08  Thermoplasma volcanium GSS1